Protein AF-A0A9P6QAT6-F1 (afdb_monomer)

Nearest PDB structures (foldseek):
  2dsb-assembly2_C  TM=9.023E-01  e=2.093E-17  Homo sapiens
  5qkb-assembly2_D  TM=9.265E-01  e=9.162E-17  Homo sapiens
  5qj4-assembly1_B  TM=8.911E-01  e=4.906E-17  Homo sapiens
  8riy-assembly1_BBB  TM=8.832E-01  e=2.781E-17  Homo sapiens
  8rdz-assembly1_C  TM=8.961E-01  e=1.150E-16  Homo sapiens

Foldseek 3Di:
DDPPPPPPPPDDDDDKDWPDWAFPDDDPFKTKIKIWIADPVRDIDIAIA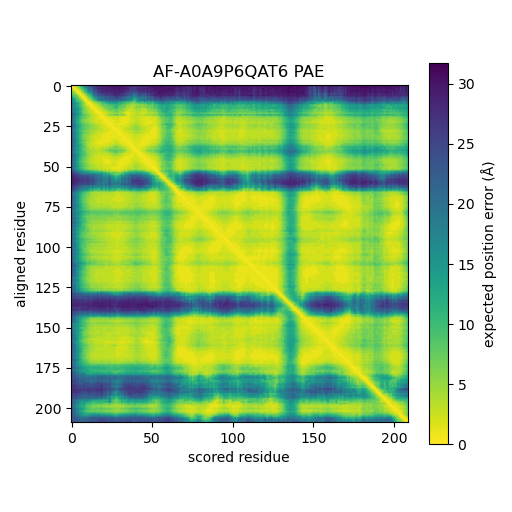METDDDPDDPDDDQDDLAFKEFEFEFEAEPVRDTWKTKWKWAQDPVVRGIDIGGQMDTADGPHDNVRRRQVSCCQQWVQHQFDPPPPDPDPTHRFKDFDDKDRWDDPCVRHYSHTYIYIYIYGHDDPCCCPNPNHRPTPPAHDPVGRGMDMDMGTPPDDD

Sequence (209 aa):
MAQDSKRTVLQPLHDVKIHQDKELGRGRWLSLHEIAFTSPNGQEQRWECCRRIPQGQPSNGSGRHDFDAVDIIPVIKNAAGQATHIVLVVQYRPPVGCFAIEFPSGLVDPGESAEQAALRELLEETGFSSKISSSSVSGPTKERLKVVQKSAPVAYEPGLTGSCTCVVVVEIEMEEHELFGPNALDRPNQPDEDEWSLQVLTVDFTPGP

Mean predicted aligned error: 9.07 Å

Structure (mmCIF, N/CA/C/O backbone):
data_AF-A0A9P6QAT6-F1
#
_entry.id   AF-A0A9P6QAT6-F1
#
loop_
_atom_site.group_PDB
_atom_site.id
_atom_site.type_symbol
_atom_site.label_atom_id
_atom_site.label_alt_id
_atom_site.label_comp_id
_atom_site.label_asym_id
_atom_site.label_entity_id
_atom_site.label_seq_id
_atom_site.pdbx_PDB_ins_code
_atom_site.Cartn_x
_atom_site.Cartn_y
_atom_site.Cartn_z
_atom_site.occupancy
_atom_site.B_iso_or_equiv
_atom_site.auth_seq_id
_atom_site.auth_comp_id
_atom_site.auth_asym_id
_atom_site.auth_atom_id
_atom_site.pdbx_PDB_model_num
ATOM 1 N N . MET A 1 1 ? 18.390 -15.213 29.387 1.00 37.78 1 MET A N 1
ATOM 2 C CA . MET A 1 1 ? 19.100 -14.803 28.158 1.00 37.78 1 MET A CA 1
ATOM 3 C C . MET A 1 1 ? 18.455 -15.532 26.991 1.00 37.78 1 MET A C 1
ATOM 5 O O . MET A 1 1 ? 18.795 -16.680 26.749 1.00 37.78 1 MET A O 1
ATOM 9 N N . ALA A 1 2 ? 17.447 -14.930 26.359 1.00 40.41 2 ALA A N 1
ATOM 10 C CA . ALA A 1 2 ? 16.830 -15.502 25.166 1.00 40.41 2 ALA A CA 1
ATOM 11 C C . ALA A 1 2 ? 17.702 -15.123 23.964 1.00 40.41 2 ALA A C 1
ATOM 13 O O . ALA A 1 2 ? 17.967 -13.943 23.744 1.00 40.41 2 ALA A O 1
ATOM 14 N N . GLN A 1 3 ? 18.222 -16.130 23.264 1.00 41.72 3 GLN A N 1
ATOM 15 C CA . GLN A 1 3 ? 18.974 -15.941 22.033 1.00 41.72 3 GLN A CA 1
ATOM 16 C C . GLN A 1 3 ? 18.019 -15.430 20.960 1.00 41.72 3 GLN A C 1
ATOM 18 O O . GLN A 1 3 ? 17.135 -16.144 20.494 1.00 41.72 3 GLN A O 1
ATOM 23 N N . ASP A 1 4 ? 18.221 -14.171 20.606 1.00 45.41 4 ASP A N 1
ATOM 24 C CA . ASP A 1 4 ? 17.646 -13.511 19.450 1.00 45.41 4 ASP A CA 1
ATOM 25 C C . ASP A 1 4 ? 18.180 -14.236 18.202 1.00 45.41 4 ASP A C 1
ATOM 27 O O . ASP A 1 4 ? 19.312 -14.012 17.764 1.00 45.41 4 ASP A O 1
ATOM 31 N N . SER A 1 5 ? 17.422 -15.216 17.700 1.00 49.03 5 SER A N 1
ATOM 32 C CA . SER A 1 5 ? 17.781 -15.998 16.514 1.00 49.03 5 SER A CA 1
ATOM 33 C C . SER A 1 5 ? 17.550 -15.132 15.276 1.00 49.03 5 SER A C 1
ATOM 35 O O . SER A 1 5 ? 16.581 -15.281 14.533 1.00 49.03 5 SER A O 1
ATOM 37 N N . LYS A 1 6 ? 18.433 -14.147 15.090 1.00 56.88 6 LYS A N 1
ATOM 38 C CA . LYS A 1 6 ? 18.488 -13.339 13.878 1.00 56.88 6 LYS A CA 1
ATOM 39 C C . LYS A 1 6 ? 18.802 -14.281 12.723 1.00 56.88 6 LYS A C 1
ATOM 41 O O . LYS A 1 6 ? 19.864 -14.897 12.689 1.00 56.88 6 LYS A O 1
ATOM 46 N N . ARG A 1 7 ? 17.847 -14.412 11.800 1.00 57.81 7 ARG A N 1
ATOM 47 C CA . ARG A 1 7 ? 18.006 -15.096 10.513 1.00 57.81 7 ARG A CA 1
ATOM 48 C C . ARG A 1 7 ? 19.282 -14.588 9.838 1.00 57.81 7 ARG A C 1
ATOM 50 O O . ARG A 1 7 ? 19.314 -13.476 9.319 1.00 57.81 7 ARG A O 1
ATOM 57 N N . THR A 1 8 ? 20.328 -15.402 9.849 1.00 58.84 8 THR A N 1
ATOM 58 C CA . THR A 1 8 ? 21.540 -15.140 9.080 1.00 58.84 8 THR A CA 1
ATOM 59 C C . THR A 1 8 ? 21.235 -15.464 7.626 1.00 58.84 8 THR A C 1
ATOM 61 O O . THR A 1 8 ? 20.956 -16.617 7.296 1.00 58.84 8 THR A O 1
ATOM 64 N N . VAL A 1 9 ? 21.272 -14.463 6.748 1.00 57.25 9 VAL A N 1
ATOM 65 C CA . VAL A 1 9 ? 21.354 -14.716 5.306 1.00 57.25 9 VAL A CA 1
ATOM 66 C C . VAL A 1 9 ? 22.676 -15.453 5.081 1.00 57.25 9 VAL A C 1
ATOM 68 O O . VAL A 1 9 ? 23.747 -14.886 5.272 1.00 57.25 9 VAL A O 1
ATOM 71 N N . LEU A 1 10 ? 22.603 -16.753 4.787 1.00 67.19 10 LEU A N 1
ATOM 72 C CA . LEU A 1 10 ? 23.781 -17.632 4.743 1.00 67.19 10 LEU A CA 1
ATOM 73 C C . LEU A 1 10 ? 24.665 -17.395 3.510 1.00 67.19 10 LEU A C 1
ATOM 75 O O . LEU A 1 10 ? 25.810 -17.839 3.488 1.00 67.19 10 LEU A O 1
ATOM 79 N N . GLN A 1 11 ? 24.145 -16.708 2.492 1.00 76.00 11 GLN A N 1
ATOM 80 C CA . GLN A 1 11 ? 24.883 -16.346 1.286 1.00 76.00 11 GLN A CA 1
ATOM 81 C C . GLN A 1 11 ? 25.105 -14.831 1.238 1.00 76.00 11 GLN A C 1
ATOM 83 O O . GLN A 1 11 ? 24.179 -14.077 1.543 1.00 76.00 11 GLN A O 1
ATOM 88 N N . PRO A 1 12 ? 26.305 -14.363 0.857 1.00 79.75 12 PRO A N 1
ATOM 89 C CA . PRO A 1 12 ? 26.548 -12.939 0.704 1.00 79.75 12 PRO A CA 1
ATOM 90 C C . PRO A 1 12 ? 25.649 -12.370 -0.395 1.00 79.75 12 PRO A C 1
ATOM 92 O O . PRO A 1 12 ? 25.483 -12.962 -1.465 1.00 79.75 12 PRO A O 1
ATOM 95 N N . LEU A 1 13 ? 25.079 -11.201 -0.122 1.00 83.31 13 LEU A N 1
ATOM 96 C CA . LEU A 1 13 ? 24.440 -10.396 -1.151 1.00 83.31 13 LEU A CA 1
ATOM 97 C C . LEU A 1 13 ? 25.532 -9.879 -2.093 1.00 83.31 13 LEU A C 1
ATOM 99 O O . LEU A 1 13 ? 26.607 -9.484 -1.644 1.00 83.31 13 LEU A O 1
ATOM 103 N N . HIS A 1 14 ? 25.262 -9.926 -3.393 1.00 83.38 14 HIS A N 1
ATOM 104 C CA . HIS A 1 14 ? 26.183 -9.439 -4.413 1.00 83.38 14 HIS A CA 1
ATOM 105 C C . HIS A 1 14 ? 25.644 -8.133 -4.979 1.00 83.38 14 HIS A C 1
ATOM 107 O O . HIS A 1 14 ? 24.452 -8.037 -5.274 1.00 83.38 14 HIS A O 1
ATOM 113 N N . ASP A 1 15 ? 26.527 -7.161 -5.178 1.00 82.88 15 ASP A N 1
ATOM 114 C CA . ASP A 1 15 ? 26.161 -5.916 -5.840 1.00 82.88 15 ASP A CA 1
ATOM 115 C C . ASP A 1 15 ? 25.845 -6.193 -7.312 1.00 82.88 15 ASP A C 1
ATOM 117 O O . ASP A 1 15 ? 26.724 -6.531 -8.110 1.00 82.88 15 ASP A O 1
ATOM 121 N N . VAL A 1 16 ? 24.575 -6.037 -7.678 1.00 85.94 16 VAL A N 1
ATOM 122 C CA . VAL A 1 16 ? 24.121 -6.117 -9.066 1.00 85.94 16 VAL A CA 1
ATOM 123 C C . VAL A 1 16 ? 24.081 -4.708 -9.640 1.00 85.94 16 VAL A C 1
ATOM 125 O O . VAL A 1 16 ? 23.435 -3.817 -9.093 1.00 85.94 16 VAL A O 1
ATOM 128 N N . LYS A 1 17 ? 24.770 -4.502 -10.765 1.00 84.44 17 LYS A N 1
ATOM 129 C CA . LYS A 1 17 ? 24.729 -3.238 -11.505 1.00 84.44 17 LYS A CA 1
ATOM 130 C C . LYS A 1 17 ? 23.768 -3.364 -12.676 1.00 84.44 17 LYS A C 1
ATOM 132 O O . LYS A 1 17 ? 23.972 -4.199 -13.558 1.00 84.44 17 LYS A O 1
ATOM 137 N N . ILE A 1 18 ? 22.741 -2.522 -12.663 1.00 89.56 18 ILE A N 1
ATOM 138 C CA . ILE A 1 18 ? 21.882 -2.283 -13.819 1.00 89.56 18 ILE A CA 1
ATOM 139 C C . ILE A 1 18 ? 22.646 -1.361 -14.767 1.00 89.56 18 ILE A C 1
ATOM 141 O O . ILE A 1 18 ? 23.081 -0.281 -14.366 1.00 89.56 18 ILE A O 1
ATOM 145 N N . HIS A 1 19 ? 22.813 -1.791 -16.014 1.00 91.31 19 HIS A N 1
ATOM 146 C CA . HIS A 1 19 ? 23.521 -1.017 -17.041 1.00 91.31 19 HIS A CA 1
ATOM 147 C C . HIS A 1 19 ? 22.562 -0.346 -18.016 1.00 91.31 19 HIS A C 1
ATOM 149 O O . HIS A 1 19 ? 22.913 0.658 -18.632 1.00 91.31 19 HIS A O 1
ATOM 155 N N . GLN A 1 20 ? 21.354 -0.892 -18.157 1.00 94.00 20 GLN A N 1
ATOM 156 C CA . GLN A 1 20 ? 20.325 -0.347 -19.027 1.00 94.00 20 GLN A CA 1
ATOM 157 C C . GLN A 1 20 ? 18.940 -0.525 -18.420 1.00 94.00 20 GLN A C 1
ATOM 159 O O . GLN A 1 20 ? 18.627 -1.555 -17.828 1.00 94.00 20 GLN A O 1
ATOM 164 N N . ASP A 1 21 ? 18.110 0.482 -18.652 1.00 93.50 21 ASP A N 1
ATOM 165 C CA . ASP A 1 21 ? 16.690 0.495 -18.356 1.00 93.50 21 ASP A CA 1
ATOM 166 C C . ASP A 1 21 ? 15.968 1.105 -19.558 1.00 93.50 21 ASP A C 1
ATOM 168 O O . ASP A 1 21 ? 16.068 2.307 -19.821 1.00 93.50 21 ASP A O 1
ATOM 172 N N . LYS A 1 22 ? 15.333 0.253 -20.358 1.00 95.56 22 LYS A N 1
ATOM 173 C CA . LYS A 1 22 ? 14.731 0.632 -21.633 1.00 95.56 22 LYS A CA 1
ATOM 174 C C . LYS A 1 22 ? 13.217 0.527 -21.539 1.00 95.56 22 LYS A C 1
ATOM 176 O O . LYS A 1 22 ? 12.685 -0.563 -21.376 1.00 95.56 22 LYS A O 1
ATOM 181 N N . GLU A 1 23 ? 12.515 1.639 -21.729 1.00 96.38 23 GLU A N 1
ATOM 182 C CA . GLU A 1 23 ? 11.057 1.623 -21.879 1.00 96.38 23 GLU A CA 1
ATOM 183 C C . GLU A 1 23 ? 10.667 0.927 -23.195 1.00 96.38 23 GLU A C 1
ATOM 185 O O . GLU A 1 23 ? 11.124 1.305 -24.277 1.00 96.38 23 GLU A O 1
ATOM 190 N N . LEU A 1 24 ? 9.834 -0.108 -23.093 1.00 97.50 24 LEU A N 1
ATOM 191 C CA . LEU A 1 24 ? 9.276 -0.855 -24.221 1.00 97.50 24 LEU A CA 1
ATOM 192 C C . LEU A 1 24 ? 7.894 -0.333 -24.627 1.00 97.50 24 LEU A C 1
ATOM 194 O O . LEU A 1 24 ? 7.513 -0.423 -25.793 1.00 97.50 24 LEU A O 1
ATOM 198 N N . GLY A 1 25 ? 7.139 0.210 -23.670 1.00 96.56 25 GLY A N 1
ATOM 199 C CA . GLY A 1 25 ? 5.800 0.735 -23.903 1.00 96.56 25 GLY A CA 1
ATOM 200 C C . GLY A 1 25 ? 5.269 1.527 -22.715 1.00 96.56 25 GLY A C 1
ATOM 201 O O . GLY A 1 25 ? 5.700 1.341 -21.578 1.00 96.56 25 GLY A O 1
ATOM 202 N N . ARG A 1 26 ? 4.311 2.414 -22.981 1.00 95.56 26 ARG A N 1
ATOM 203 C CA . ARG A 1 26 ? 3.764 3.353 -22.000 1.00 95.56 26 ARG A CA 1
ATOM 204 C C . ARG A 1 26 ? 2.264 3.512 -22.176 1.00 95.56 26 ARG A C 1
ATOM 206 O O . ARG A 1 26 ? 1.790 3.823 -23.266 1.00 95.56 26 ARG A O 1
ATOM 213 N N . GLY A 1 27 ? 1.533 3.328 -21.084 1.00 94.31 27 GLY A N 1
ATOM 214 C CA . GLY A 1 27 ? 0.129 3.696 -20.960 1.00 94.31 27 GLY A CA 1
ATOM 215 C C . GLY A 1 27 ? -0.047 5.021 -20.219 1.00 94.31 27 GLY A C 1
ATOM 216 O O . GLY A 1 27 ? 0.880 5.818 -20.088 1.00 94.31 27 GLY A O 1
ATOM 217 N N . ARG A 1 28 ? -1.258 5.246 -19.698 1.00 90.88 28 ARG A N 1
ATOM 218 C CA . ARG A 1 28 ? -1.541 6.394 -18.823 1.00 90.88 28 ARG A CA 1
ATOM 219 C C . ARG A 1 28 ? -0.975 6.189 -17.417 1.00 90.88 28 ARG A C 1
ATOM 221 O O . ARG A 1 28 ? -0.402 7.117 -16.868 1.00 90.88 28 ARG A O 1
ATOM 228 N N . TRP A 1 29 ? -1.134 4.984 -16.867 1.00 90.56 29 TRP A N 1
ATOM 229 C CA . TRP A 1 29 ? -0.854 4.666 -15.459 1.00 90.56 29 TRP A CA 1
ATOM 230 C C . TRP A 1 29 ? 0.398 3.809 -15.250 1.00 90.56 29 TRP A C 1
ATOM 232 O O . TRP A 1 29 ? 0.992 3.846 -14.177 1.00 90.56 29 TRP A O 1
ATOM 242 N N . LEU A 1 30 ? 0.793 3.033 -16.264 1.00 93.69 30 LEU A N 1
ATOM 243 C CA . LEU A 1 30 ? 1.887 2.065 -16.191 1.00 93.69 30 LEU A CA 1
ATOM 244 C C . LEU A 1 30 ? 2.805 2.172 -17.412 1.00 93.69 30 LEU A C 1
ATOM 246 O O . LEU A 1 30 ? 2.331 2.431 -18.522 1.00 93.69 30 LEU A O 1
ATOM 250 N N . SER A 1 31 ? 4.094 1.915 -17.216 1.00 94.62 31 SER A N 1
ATOM 251 C CA . SER A 1 31 ? 5.086 1.709 -18.277 1.00 94.62 31 SER A CA 1
ATOM 252 C C . SER A 1 31 ? 5.735 0.328 -18.156 1.00 94.62 31 SER A C 1
ATOM 254 O O . SER A 1 31 ? 5.946 -0.173 -17.052 1.00 94.62 31 SER A O 1
ATOM 256 N N . LEU A 1 32 ? 6.041 -0.288 -19.299 1.00 97.44 32 LEU A N 1
ATOM 257 C CA . LEU A 1 32 ? 6.753 -1.561 -19.426 1.00 97.44 32 LEU A CA 1
ATOM 258 C C . LEU A 1 32 ? 8.218 -1.286 -19.768 1.00 97.44 32 LEU A C 1
ATOM 260 O O . LEU A 1 32 ? 8.501 -0.501 -20.674 1.00 97.44 32 LEU A O 1
ATOM 264 N N . HIS A 1 33 ? 9.135 -1.950 -19.072 1.00 96.62 33 HIS A N 1
ATOM 265 C CA . HIS A 1 33 ? 10.576 -1.764 -19.203 1.00 96.62 33 HIS A CA 1
ATOM 266 C C . HIS A 1 33 ? 11.309 -3.095 -19.379 1.00 96.62 33 HIS A C 1
ATOM 268 O O . HIS A 1 33 ? 10.904 -4.099 -18.806 1.00 96.62 33 HIS A O 1
ATOM 274 N N . GLU A 1 34 ? 12.416 -3.072 -20.120 1.00 97.38 34 GLU A N 1
ATOM 275 C CA . GLU A 1 34 ? 13.448 -4.112 -20.157 1.00 97.38 34 GLU A CA 1
ATOM 276 C C . GLU A 1 34 ? 14.683 -3.589 -19.409 1.00 97.38 34 GLU A C 1
ATOM 278 O O . GLU A 1 34 ? 15.269 -2.567 -19.781 1.00 97.38 34 GLU A O 1
ATOM 283 N N . ILE A 1 35 ? 15.077 -4.284 -18.346 1.00 95.81 35 ILE A N 1
ATOM 284 C CA . ILE A 1 35 ? 16.267 -3.998 -17.545 1.00 95.81 35 ILE A CA 1
ATOM 285 C C . ILE A 1 35 ? 17.373 -4.962 -17.968 1.00 95.81 35 ILE A C 1
ATOM 287 O O . ILE A 1 35 ? 17.147 -6.171 -17.998 1.00 95.81 35 ILE A O 1
ATOM 291 N N . ALA A 1 36 ? 18.576 -4.448 -18.231 1.00 96.25 36 ALA A N 1
ATOM 292 C CA . ALA A 1 36 ? 19.769 -5.265 -18.444 1.00 96.25 36 ALA A CA 1
ATOM 293 C C . ALA A 1 36 ? 20.762 -5.097 -17.286 1.00 96.25 36 ALA A C 1
ATOM 295 O O . ALA A 1 36 ? 21.118 -3.975 -16.906 1.00 96.25 36 ALA A O 1
ATOM 296 N N . PHE A 1 37 ? 21.234 -6.216 -16.739 1.00 94.38 37 PHE A N 1
ATOM 297 C CA . PHE A 1 37 ? 22.181 -6.251 -15.624 1.00 94.38 37 PHE A CA 1
ATOM 298 C C . PHE A 1 37 ? 23.175 -7.405 -15.766 1.00 94.38 37 PHE A C 1
ATOM 300 O O . PHE A 1 37 ? 22.959 -8.351 -16.521 1.00 94.38 37 PHE A O 1
ATOM 307 N N . THR A 1 38 ? 24.286 -7.333 -15.034 1.00 93.50 38 THR A N 1
ATOM 308 C CA . THR A 1 38 ? 25.274 -8.422 -14.987 1.00 93.50 38 THR A CA 1
ATOM 309 C C . THR A 1 38 ? 25.078 -9.249 -13.724 1.00 93.50 38 THR A C 1
ATOM 311 O O . THR A 1 38 ? 25.115 -8.706 -12.619 1.00 93.50 38 THR A O 1
ATOM 314 N N . SER A 1 39 ? 24.883 -10.559 -13.871 1.00 88.31 39 SER A N 1
ATOM 315 C CA . SER A 1 39 ? 24.816 -11.487 -12.740 1.00 88.31 39 SER A CA 1
ATOM 316 C C . SER A 1 39 ? 26.200 -11.716 -12.110 1.00 88.31 39 SER A C 1
ATOM 318 O O . SER A 1 39 ? 27.222 -11.466 -12.753 1.00 88.31 39 SER A O 1
ATOM 320 N N . PRO A 1 40 ? 26.285 -12.248 -10.874 1.00 86.12 40 PRO A N 1
ATOM 321 C CA . PRO A 1 40 ? 27.566 -12.441 -10.179 1.00 86.12 40 PRO A CA 1
ATOM 322 C C . PRO A 1 40 ? 28.593 -13.319 -10.914 1.00 86.12 40 PRO A C 1
ATOM 324 O O . PRO A 1 40 ? 29.789 -13.218 -10.665 1.00 86.12 40 PRO A O 1
ATOM 327 N N . ASN A 1 41 ? 28.146 -14.172 -11.838 1.00 86.38 41 ASN A N 1
ATOM 328 C CA . ASN A 1 41 ? 29.000 -15.006 -12.689 1.00 86.38 41 ASN A CA 1
ATOM 329 C C . ASN A 1 41 ? 29.485 -14.296 -13.975 1.00 86.38 41 ASN A C 1
ATOM 331 O O . ASN A 1 41 ? 30.082 -14.942 -14.834 1.00 86.38 41 ASN A O 1
ATOM 335 N N . GLY A 1 42 ? 29.209 -12.997 -14.134 1.00 87.81 42 GLY A N 1
ATOM 336 C CA . GLY A 1 42 ? 29.612 -12.198 -15.292 1.00 87.81 42 GLY A CA 1
ATOM 337 C C . GLY A 1 42 ? 28.709 -12.333 -16.521 1.00 87.81 42 GLY A C 1
ATOM 338 O O . GLY A 1 42 ? 29.039 -11.779 -17.566 1.00 87.81 42 GLY A O 1
ATOM 339 N N . GLN A 1 43 ? 27.586 -13.051 -16.428 1.00 90.12 43 GLN A N 1
ATOM 340 C CA . GLN A 1 43 ? 26.641 -13.178 -17.540 1.00 90.12 43 GLN A CA 1
ATOM 341 C C . GLN A 1 43 ? 25.711 -11.962 -17.625 1.00 90.12 43 GLN A C 1
ATOM 343 O O . GLN A 1 43 ? 25.274 -11.420 -16.610 1.00 90.12 43 GLN A O 1
ATOM 348 N N . GLU A 1 44 ? 25.395 -11.538 -18.847 1.00 93.75 44 GLU A N 1
ATOM 349 C CA . GLU A 1 44 ? 24.355 -10.538 -19.090 1.00 93.75 44 GLU A CA 1
ATOM 350 C C . GLU A 1 44 ? 22.976 -11.182 -18.907 1.00 93.75 44 GLU A C 1
ATOM 352 O O . GLU A 1 44 ? 22.708 -12.263 -19.434 1.00 93.75 44 GLU A O 1
ATOM 357 N N . GLN A 1 45 ? 22.116 -10.521 -18.141 1.00 95.88 45 GLN A N 1
ATOM 358 C CA . GLN A 1 45 ? 20.736 -10.913 -17.894 1.00 95.88 45 GLN A CA 1
ATOM 359 C C . GLN A 1 45 ? 19.807 -9.785 -18.316 1.00 95.88 45 GLN A C 1
ATOM 361 O O . GLN A 1 45 ? 20.165 -8.605 -18.242 1.00 95.88 45 GLN A O 1
ATOM 366 N N . ARG A 1 46 ? 18.600 -10.164 -18.733 1.00 96.44 46 ARG A N 1
ATOM 367 C CA . ARG A 1 46 ? 17.524 -9.237 -19.071 1.00 96.44 46 ARG A CA 1
ATOM 368 C C . ARG A 1 46 ? 16.269 -9.586 -18.300 1.00 96.44 46 ARG A C 1
ATOM 370 O O . ARG A 1 46 ? 16.006 -10.763 -18.060 1.00 96.44 46 ARG A O 1
ATOM 377 N N . TRP A 1 47 ? 15.515 -8.566 -17.918 1.00 97.12 47 TRP A N 1
ATOM 378 C CA . TRP A 1 47 ? 14.291 -8.727 -17.147 1.00 97.12 47 TRP A CA 1
ATOM 379 C C . TRP A 1 47 ? 13.249 -7.705 -17.568 1.00 97.12 47 TRP A C 1
ATOM 381 O O . TRP A 1 47 ? 13.563 -6.523 -17.690 1.00 97.12 47 TRP A O 1
ATOM 391 N N . GLU A 1 48 ? 12.015 -8.149 -17.771 1.00 97.31 48 GLU A N 1
ATOM 392 C CA . GLU A 1 48 ? 10.899 -7.253 -18.053 1.00 97.31 48 GLU A CA 1
ATOM 393 C C . GLU A 1 48 ? 10.177 -6.892 -16.757 1.00 97.31 48 GLU A C 1
ATOM 395 O O . GLU A 1 48 ? 9.914 -7.757 -15.922 1.00 97.31 48 GLU A O 1
ATOM 400 N N . CYS A 1 49 ? 9.854 -5.614 -16.573 1.00 96.12 49 CYS A N 1
ATOM 401 C CA . CYS A 1 49 ? 9.091 -5.164 -15.417 1.00 96.12 49 CYS A CA 1
ATOM 402 C C . CYS A 1 49 ? 8.130 -4.021 -15.754 1.00 96.12 49 CYS A C 1
ATOM 404 O O . CYS A 1 49 ? 8.343 -3.237 -16.682 1.00 96.12 49 CYS A O 1
ATOM 406 N N . CYS A 1 50 ? 7.077 -3.901 -14.952 1.00 95.06 50 CYS A N 1
ATOM 407 C CA . CYS A 1 50 ? 6.130 -2.796 -15.002 1.00 95.06 50 CYS A CA 1
ATOM 408 C C . CYS A 1 50 ? 6.451 -1.754 -13.923 1.00 95.06 50 CYS A C 1
ATOM 410 O O . CYS A 1 50 ? 6.883 -2.080 -12.813 1.00 95.06 50 CYS A O 1
ATOM 412 N N . ARG A 1 51 ? 6.198 -0.481 -14.226 1.00 91.38 51 ARG A N 1
ATOM 413 C CA . ARG A 1 51 ? 6.329 0.629 -13.274 1.00 91.38 51 ARG A CA 1
ATOM 414 C C . ARG A 1 51 ? 5.111 1.527 -13.301 1.00 91.38 51 ARG A C 1
ATOM 416 O O . ARG A 1 51 ? 4.507 1.721 -14.353 1.00 91.38 51 ARG A O 1
ATOM 423 N N . ARG A 1 52 ? 4.786 2.112 -12.148 1.00 91.19 52 ARG A N 1
ATOM 424 C CA . ARG A 1 52 ? 3.785 3.176 -12.049 1.00 91.19 52 ARG A CA 1
ATOM 425 C C . ARG A 1 52 ? 4.315 4.461 -12.670 1.00 91.19 52 ARG A C 1
ATOM 427 O O . ARG A 1 52 ? 5.456 4.857 -12.428 1.00 91.19 52 ARG A O 1
ATOM 434 N N . ILE A 1 53 ? 3.461 5.114 -13.449 1.00 88.38 53 ILE A N 1
ATOM 435 C CA . ILE A 1 53 ? 3.688 6.459 -13.969 1.00 88.38 53 ILE A CA 1
ATOM 436 C C . ILE A 1 53 ? 3.093 7.434 -12.953 1.00 88.38 53 ILE A C 1
ATOM 438 O O . ILE A 1 53 ? 1.875 7.424 -12.762 1.00 88.38 53 ILE A O 1
ATOM 442 N N . PRO A 1 54 ? 3.910 8.277 -12.305 1.00 74.69 54 PRO A N 1
ATOM 443 C CA . PRO A 1 54 ? 3.395 9.293 -11.401 1.00 74.69 54 PRO A CA 1
ATOM 444 C C . PRO A 1 54 ? 2.509 10.285 -12.164 1.00 74.69 54 PRO A C 1
ATOM 446 O O . PRO A 1 54 ? 2.973 10.928 -13.109 1.00 74.69 54 PRO A O 1
ATOM 449 N N . GLN A 1 55 ? 1.245 10.435 -11.770 1.00 69.69 55 GLN A N 1
ATOM 450 C CA . GLN A 1 55 ? 0.397 11.488 -12.328 1.00 69.69 55 GLN A CA 1
ATOM 451 C C . GLN A 1 55 ? 0.804 12.825 -11.698 1.00 69.69 55 GLN A C 1
ATOM 453 O O . GLN A 1 55 ? 0.635 13.031 -10.503 1.00 69.69 55 GLN A O 1
ATOM 458 N N . GLY A 1 56 ? 1.394 13.729 -12.484 1.00 59.66 56 GLY A N 1
ATOM 459 C CA . GLY A 1 56 ? 1.708 15.095 -12.037 1.00 59.66 56 GLY A CA 1
ATOM 460 C C . GLY A 1 56 ? 3.031 15.298 -11.280 1.00 59.66 56 GLY A C 1
ATOM 461 O O . GLY A 1 56 ? 3.334 16.431 -10.915 1.00 59.66 56 GLY A O 1
ATOM 462 N N . GLN A 1 57 ? 3.858 14.264 -11.085 1.00 53.88 57 GLN A N 1
ATOM 463 C CA . GLN A 1 57 ? 5.205 14.413 -10.505 1.00 53.88 57 GLN A CA 1
ATOM 464 C C . GLN A 1 57 ? 6.283 14.491 -11.604 1.00 53.88 57 GLN A C 1
ATOM 466 O O . GLN A 1 57 ? 6.285 13.660 -12.517 1.00 53.88 57 GLN A O 1
ATOM 471 N N . PRO A 1 58 ? 7.249 15.426 -11.528 1.00 47.69 58 PRO A N 1
ATOM 472 C CA . PRO A 1 58 ? 8.425 15.384 -12.387 1.00 47.69 58 PRO A CA 1
ATOM 473 C C . PRO A 1 58 ? 9.259 14.137 -12.066 1.00 47.69 58 PRO A C 1
ATOM 475 O O . PRO A 1 58 ? 9.513 13.822 -10.906 1.00 47.69 58 PRO A O 1
ATOM 478 N N . SER A 1 59 ? 9.731 13.446 -13.104 1.00 49.12 59 SER A N 1
ATOM 479 C CA . SER A 1 59 ? 10.437 12.160 -13.001 1.00 49.12 59 SER A CA 1
ATOM 480 C C . SER A 1 59 ? 11.718 12.187 -12.152 1.00 49.12 59 SER A C 1
ATOM 482 O O . SER A 1 59 ? 12.180 11.126 -11.746 1.00 49.12 59 SER A O 1
ATOM 484 N N . ASN A 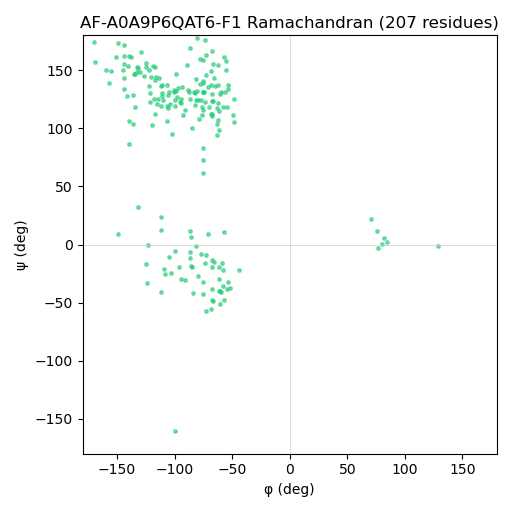1 60 ? 12.271 13.373 -11.860 1.00 42.75 60 ASN A N 1
ATOM 485 C CA . ASN A 1 60 ? 13.591 13.561 -11.246 1.00 42.75 60 ASN A CA 1
ATOM 486 C C . ASN A 1 60 ? 13.588 14.556 -10.056 1.00 42.75 60 ASN A C 1
ATOM 488 O O . ASN A 1 60 ? 14.557 15.293 -9.869 1.00 42.75 60 ASN A O 1
ATOM 492 N N . GLY A 1 61 ? 12.502 14.648 -9.281 1.00 41.69 61 GLY A N 1
ATOM 493 C CA . GLY A 1 61 ? 12.413 15.565 -8.135 1.00 41.69 61 GLY A CA 1
ATOM 494 C C . GLY A 1 61 ? 12.950 14.976 -6.824 1.00 41.69 61 GLY A C 1
ATOM 495 O O . GLY A 1 61 ? 12.552 13.887 -6.418 1.00 41.69 61 GLY A O 1
ATOM 496 N N . SER A 1 62 ? 13.804 15.721 -6.118 1.00 40.38 62 SER A N 1
ATOM 497 C CA . SER A 1 62 ? 14.073 15.499 -4.691 1.00 40.38 62 SER A CA 1
ATOM 498 C C . SER A 1 62 ? 12.759 15.615 -3.906 1.00 40.38 62 SER A C 1
ATOM 500 O O . SER A 1 62 ? 12.144 16.681 -3.935 1.00 40.38 62 SER A O 1
ATOM 502 N N . GLY A 1 63 ? 12.329 14.548 -3.228 1.00 46.12 63 GLY A N 1
ATOM 503 C CA . GLY A 1 63 ? 11.075 14.527 -2.457 1.00 46.12 63 GLY A CA 1
ATOM 504 C C . GLY A 1 63 ? 10.135 13.358 -2.763 1.00 46.12 63 GLY A C 1
ATOM 505 O O . GLY A 1 63 ? 9.091 13.257 -2.129 1.00 46.12 63 GLY A O 1
ATOM 506 N N . ARG A 1 64 ? 10.491 12.471 -3.701 1.00 55.72 64 ARG A N 1
ATOM 507 C CA . ARG A 1 64 ? 9.774 11.207 -3.904 1.00 55.72 64 ARG A CA 1
ATOM 508 C C . ARG A 1 64 ? 10.140 10.226 -2.787 1.00 55.72 64 ARG A C 1
ATOM 510 O O . ARG A 1 64 ? 11.322 10.059 -2.492 1.00 55.72 64 ARG A O 1
ATOM 517 N N . HIS A 1 65 ? 9.136 9.604 -2.174 1.00 62.34 65 HIS A N 1
ATOM 518 C CA . HIS A 1 65 ? 9.353 8.507 -1.233 1.00 62.34 65 HIS A CA 1
ATOM 519 C C . HIS A 1 65 ? 9.930 7.286 -1.947 1.00 62.34 65 HIS A C 1
ATOM 521 O O . HIS A 1 65 ? 9.686 7.074 -3.134 1.00 62.34 65 HIS A O 1
ATOM 527 N N . ASP A 1 66 ? 10.627 6.437 -1.194 1.00 81.75 66 ASP A N 1
ATOM 528 C CA . ASP A 1 66 ? 11.101 5.125 -1.663 1.00 81.75 66 ASP A CA 1
ATOM 529 C C . ASP A 1 66 ? 9.950 4.101 -1.840 1.00 81.75 66 ASP A C 1
ATOM 531 O O . ASP A 1 66 ? 10.182 2.908 -2.043 1.00 81.75 66 ASP A O 1
ATOM 535 N N . PHE A 1 67 ? 8.699 4.553 -1.731 1.00 89.69 67 PHE A N 1
ATOM 536 C CA . PHE A 1 67 ? 7.467 3.784 -1.868 1.00 89.69 67 PHE A CA 1
ATOM 537 C C . PHE A 1 67 ? 6.406 4.601 -2.618 1.00 89.69 67 PHE A C 1
ATOM 539 O O . PHE A 1 67 ? 6.432 5.830 -2.604 1.00 89.69 67 PHE A O 1
ATOM 546 N N . ASP A 1 68 ? 5.486 3.905 -3.285 1.00 91.69 68 ASP A N 1
ATOM 547 C CA . ASP A 1 68 ? 4.400 4.507 -4.065 1.00 91.69 68 ASP A CA 1
ATOM 548 C C . ASP A 1 68 ? 3.125 4.716 -3.227 1.00 91.69 68 ASP A C 1
ATOM 550 O O . ASP A 1 68 ? 2.341 5.619 -3.516 1.00 91.69 68 ASP A O 1
ATOM 554 N N . ALA A 1 69 ? 2.896 3.856 -2.230 1.00 94.56 69 ALA A N 1
ATOM 555 C CA . ALA A 1 69 ? 1.621 3.720 -1.526 1.00 94.56 69 ALA A CA 1
ATOM 556 C C . ALA A 1 69 ? 1.796 3.427 -0.028 1.00 94.56 69 ALA A C 1
ATOM 558 O O . ALA A 1 69 ? 2.902 3.139 0.440 1.00 94.56 69 ALA A O 1
ATOM 559 N N . VAL A 1 70 ? 0.691 3.466 0.710 1.00 97.31 70 VAL A N 1
ATOM 560 C CA . VAL A 1 70 ? 0.580 2.910 2.061 1.00 97.31 70 VAL A CA 1
ATOM 561 C C . VAL A 1 70 ? -0.436 1.780 2.094 1.00 97.31 70 VAL A C 1
ATOM 563 O O . VAL A 1 70 ? -1.489 1.886 1.476 1.00 97.31 70 VAL A O 1
ATOM 566 N N . ASP A 1 71 ? -0.127 0.739 2.865 1.00 98.00 71 ASP A N 1
ATOM 567 C CA . ASP A 1 71 ? -1.085 -0.291 3.270 1.00 98.00 71 ASP A CA 1
ATOM 568 C C . ASP A 1 71 ? -1.323 -0.146 4.771 1.00 98.00 71 ASP A C 1
ATOM 570 O O . ASP A 1 71 ? -0.380 -0.110 5.570 1.00 98.00 71 ASP A O 1
ATOM 574 N N . ILE A 1 72 ? -2.582 -0.057 5.174 1.00 98.38 72 ILE A N 1
ATOM 575 C CA . ILE A 1 72 ? -2.947 0.295 6.541 1.00 98.38 72 ILE A CA 1
ATOM 576 C C . ILE A 1 72 ? -3.433 -0.960 7.246 1.00 98.38 72 ILE A C 1
ATOM 578 O O . ILE A 1 72 ? -4.327 -1.637 6.763 1.00 98.38 72 ILE A O 1
ATOM 582 N N . ILE A 1 73 ? -2.882 -1.259 8.420 1.00 98.12 73 ILE A N 1
ATOM 583 C CA . ILE A 1 73 ? -3.379 -2.311 9.311 1.00 98.12 73 ILE A CA 1
ATOM 584 C C . ILE A 1 73 ? -4.160 -1.620 10.435 1.00 98.12 73 ILE A C 1
ATOM 586 O O . ILE A 1 73 ? -3.543 -1.176 11.412 1.00 98.12 73 ILE A O 1
ATOM 590 N N . PRO A 1 74 ? -5.495 -1.489 10.325 1.00 96.38 74 PRO A N 1
ATOM 591 C CA . PRO A 1 74 ? -6.298 -0.760 11.290 1.00 96.38 74 PRO A CA 1
ATOM 592 C C . PRO A 1 74 ? -6.798 -1.750 12.344 1.00 96.38 74 PRO A C 1
ATOM 594 O O . PRO A 1 74 ? -7.608 -2.635 12.062 1.00 96.38 74 PRO A O 1
ATOM 597 N N . VAL A 1 75 ? -6.286 -1.618 13.565 1.00 96.38 75 VAL A N 1
ATOM 598 C CA . VAL A 1 75 ? -6.583 -2.508 14.691 1.00 96.38 75 VAL A CA 1
ATOM 599 C C . VAL A 1 75 ? -7.500 -1.795 15.667 1.00 96.38 75 VAL A C 1
ATOM 601 O O . VAL A 1 75 ? -7.115 -0.801 16.283 1.00 96.38 75 VAL A O 1
ATOM 604 N N . ILE A 1 76 ? -8.698 -2.333 15.861 1.00 93.38 76 ILE A N 1
ATOM 605 C CA . ILE A 1 76 ? -9.639 -1.809 16.843 1.00 93.38 76 ILE A CA 1
ATOM 606 C C . ILE A 1 76 ? -9.288 -2.351 18.220 1.00 93.38 76 ILE A C 1
ATOM 608 O O . ILE A 1 76 ? -9.111 -3.559 18.397 1.00 93.38 76 ILE A O 1
ATOM 612 N N . LYS A 1 77 ? -9.210 -1.447 19.196 1.00 92.94 77 LYS A N 1
ATOM 613 C CA . LYS A 1 77 ? -8.985 -1.758 20.602 1.00 92.94 77 LYS A CA 1
ATOM 614 C C . LYS A 1 77 ? -10.106 -1.219 21.476 1.00 92.94 77 LYS A C 1
ATOM 616 O O . LYS A 1 77 ? -10.502 -0.065 21.337 1.00 92.94 77 LYS A O 1
ATOM 621 N N . AS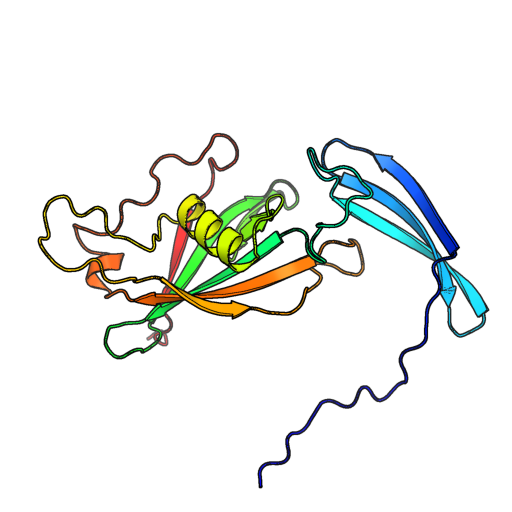N A 1 78 ? -10.551 -2.043 22.420 1.00 90.69 78 ASN A N 1
ATOM 622 C CA . ASN A 1 78 ? -11.476 -1.613 23.469 1.00 90.69 78 ASN A CA 1
ATOM 623 C C . ASN A 1 78 ? -10.766 -0.731 24.520 1.00 90.69 78 ASN A C 1
ATOM 625 O O . ASN A 1 78 ? -9.542 -0.574 24.505 1.00 90.69 78 ASN A O 1
ATOM 629 N N . ALA A 1 79 ? -11.513 -0.201 25.487 1.00 87.62 79 ALA A N 1
ATOM 630 C CA . ALA A 1 79 ? -11.005 0.642 26.570 1.00 87.62 79 ALA A CA 1
ATOM 631 C C . ALA A 1 79 ? -9.984 -0.065 27.483 1.00 87.62 79 ALA A C 1
ATOM 633 O O . ALA A 1 79 ? -9.203 0.597 28.167 1.00 87.62 79 ALA A O 1
ATOM 634 N N . ALA A 1 80 ? -9.955 -1.403 27.487 1.00 90.25 80 ALA A N 1
ATOM 635 C CA . ALA A 1 80 ? -8.928 -2.192 28.168 1.00 90.25 80 ALA A CA 1
ATOM 636 C C . ALA A 1 80 ? -7.627 -2.328 27.345 1.00 90.25 80 ALA A C 1
ATOM 638 O O . ALA A 1 80 ? -6.670 -2.956 27.801 1.00 90.25 80 ALA A O 1
ATOM 639 N N . GLY A 1 81 ? -7.576 -1.753 26.139 1.00 90.00 81 GLY A N 1
ATOM 640 C CA . GLY A 1 81 ? -6.442 -1.820 25.218 1.00 90.00 81 GLY A CA 1
ATOM 641 C C . GLY A 1 81 ? -6.305 -3.162 24.494 1.00 90.00 81 GLY A C 1
ATOM 642 O O . GLY A 1 81 ? -5.264 -3.422 23.886 1.00 90.00 81 GLY A O 1
ATOM 643 N N . GLN A 1 82 ? -7.321 -4.025 24.564 1.00 91.94 82 GLN A N 1
ATOM 644 C CA . GLN A 1 82 ? -7.318 -5.330 23.911 1.00 91.94 82 GLN A CA 1
ATOM 645 C C . GLN A 1 82 ? -7.741 -5.174 22.455 1.00 91.94 82 GLN A C 1
ATOM 647 O O . GLN A 1 82 ? -8.758 -4.542 22.182 1.00 91.94 82 GLN A O 1
ATOM 652 N N . ALA A 1 83 ? -6.976 -5.764 21.536 1.00 93.38 83 ALA A N 1
ATOM 653 C CA . ALA A 1 83 ? -7.357 -5.831 20.131 1.00 93.38 83 ALA A CA 1
ATOM 654 C C . ALA A 1 83 ? -8.589 -6.728 19.978 1.00 93.38 83 ALA A C 1
ATOM 656 O O . ALA A 1 83 ? -8.561 -7.883 20.402 1.00 93.38 83 ALA A O 1
ATOM 657 N N . THR A 1 84 ? -9.651 -6.190 19.387 1.00 93.00 84 THR A N 1
ATOM 658 C CA . THR A 1 84 ? -10.919 -6.900 19.185 1.00 93.00 84 THR A CA 1
ATOM 659 C C . THR A 1 84 ? -11.171 -7.179 17.714 1.00 93.00 84 THR A C 1
ATOM 661 O O . THR A 1 84 ? -11.581 -8.278 17.381 1.00 93.00 84 THR A O 1
ATOM 664 N N . HIS A 1 85 ? -10.868 -6.228 16.828 1.00 93.81 85 HIS A N 1
ATOM 665 C CA . HIS A 1 85 ? -11.143 -6.371 15.401 1.00 93.81 85 HIS A CA 1
ATOM 666 C C . HIS A 1 85 ? -10.017 -5.822 14.532 1.00 93.81 85 HIS A C 1
ATOM 668 O O . HIS A 1 85 ? -9.215 -4.986 14.961 1.00 93.81 85 HIS A O 1
ATOM 674 N N . ILE A 1 86 ? -10.031 -6.240 13.272 1.00 95.19 86 ILE A N 1
ATOM 675 C CA . ILE A 1 86 ? -9.304 -5.603 12.178 1.00 95.19 86 ILE A CA 1
ATOM 676 C C . ILE A 1 86 ? -10.285 -5.048 11.150 1.00 95.19 86 ILE A C 1
ATOM 678 O O . ILE A 1 86 ? -11.336 -5.646 10.899 1.00 95.19 86 ILE A O 1
ATOM 682 N N . VAL A 1 87 ? -9.945 -3.904 10.566 1.00 93.62 87 VAL A N 1
ATOM 683 C CA . VAL A 1 87 ? -10.725 -3.288 9.487 1.00 93.62 87 VAL A CA 1
ATOM 684 C C . VAL A 1 87 ? -10.087 -3.640 8.148 1.00 93.62 87 VAL A C 1
ATOM 686 O O . VAL A 1 87 ? -8.877 -3.518 7.973 1.00 93.62 87 VAL A O 1
ATOM 689 N N . LEU A 1 88 ? -10.918 -4.083 7.215 1.00 95.69 88 LEU A N 1
ATOM 690 C CA . LEU A 1 88 ? -10.579 -4.438 5.845 1.00 95.69 88 LEU A CA 1
ATOM 691 C C . LEU A 1 88 ? -11.539 -3.720 4.896 1.00 95.69 88 LEU A C 1
ATOM 693 O O . LEU A 1 88 ? -12.610 -3.258 5.301 1.00 95.69 88 LEU A O 1
ATOM 697 N N . VAL A 1 89 ? -11.185 -3.692 3.620 1.00 93.69 89 VAL A N 1
ATOM 698 C CA . VAL A 1 89 ? -12.060 -3.239 2.541 1.00 93.69 89 VAL A CA 1
ATOM 699 C C . VAL A 1 89 ? -12.307 -4.362 1.544 1.00 93.69 89 VAL A C 1
ATOM 701 O O . VAL A 1 89 ? -11.506 -5.287 1.401 1.00 93.69 89 VAL A O 1
ATOM 704 N N . VAL A 1 90 ? -13.445 -4.293 0.864 1.00 93.50 90 VAL A N 1
ATOM 705 C CA . VAL A 1 90 ? -13.796 -5.147 -0.265 1.00 93.50 90 VAL A CA 1
ATOM 706 C C . VAL A 1 90 ? -14.057 -4.252 -1.461 1.00 93.50 90 VAL A C 1
ATOM 708 O O . VAL A 1 90 ? -14.923 -3.387 -1.391 1.00 93.50 90 VAL A O 1
ATOM 711 N N . GLN A 1 91 ? -13.333 -4.463 -2.555 1.00 92.19 91 GLN A N 1
ATOM 712 C CA . GLN A 1 91 ? -13.509 -3.687 -3.783 1.00 92.19 91 GLN A CA 1
ATOM 713 C C . GLN A 1 91 ? -13.290 -4.550 -5.025 1.00 92.19 91 GLN A C 1
ATOM 715 O O . GLN A 1 91 ? -12.536 -5.525 -5.007 1.00 92.19 91 GLN A O 1
ATOM 720 N N . TYR A 1 92 ? -13.977 -4.216 -6.116 1.00 93.00 92 TYR A N 1
ATOM 721 C CA . TYR A 1 92 ? -13.763 -4.853 -7.408 1.00 93.00 92 TYR A CA 1
ATOM 722 C C . TYR A 1 92 ? -12.443 -4.366 -8.002 1.00 93.00 92 TYR A C 1
ATOM 724 O O . TYR A 1 92 ? -12.258 -3.176 -8.245 1.00 93.00 92 TY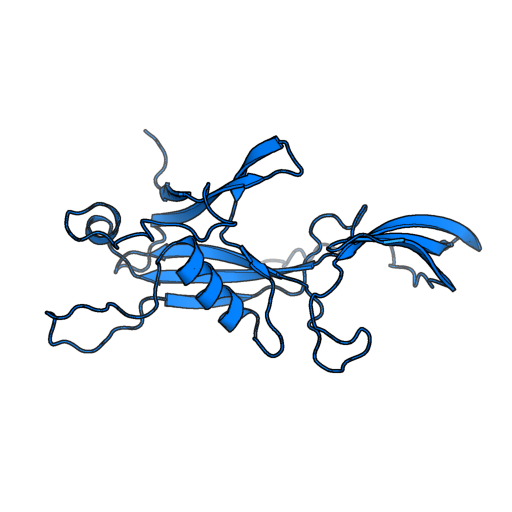R A O 1
ATOM 732 N N . ARG A 1 93 ? -11.534 -5.296 -8.295 1.00 94.38 93 ARG A N 1
ATOM 733 C CA . ARG A 1 93 ? -10.230 -4.997 -8.887 1.00 94.38 93 ARG A CA 1
ATOM 734 C C . ARG A 1 93 ? -10.218 -5.431 -10.356 1.00 94.38 93 ARG A C 1
ATOM 736 O O . ARG A 1 93 ? -10.088 -6.627 -10.637 1.00 94.38 93 ARG A O 1
ATOM 743 N N . PRO A 1 94 ? -10.280 -4.491 -11.324 1.00 94.69 94 PRO A N 1
ATOM 744 C CA . PRO A 1 94 ? -10.237 -4.824 -12.747 1.00 94.69 94 PRO A CA 1
ATOM 745 C C . PRO A 1 94 ? -9.063 -5.725 -13.178 1.00 94.69 94 PRO A C 1
ATOM 747 O O . PRO A 1 94 ? -9.308 -6.604 -14.002 1.00 94.69 94 PRO A O 1
ATOM 750 N N . PRO A 1 95 ? -7.829 -5.592 -12.633 1.00 93.00 95 PRO A N 1
ATOM 751 C CA . PRO A 1 95 ? -6.711 -6.461 -13.014 1.00 93.00 95 PRO A CA 1
ATOM 752 C C . PRO A 1 95 ? -6.919 -7.953 -12.720 1.00 93.00 95 PRO A C 1
ATOM 754 O O . PRO A 1 95 ? -6.372 -8.784 -13.439 1.00 93.00 95 PRO A O 1
ATOM 757 N N . VAL A 1 96 ? -7.694 -8.295 -11.684 1.00 93.75 96 VAL A N 1
ATOM 758 C CA . VAL A 1 96 ? -7.998 -9.692 -11.310 1.00 93.75 96 VAL A CA 1
ATOM 759 C C . VAL A 1 96 ? -9.420 -10.116 -11.688 1.00 93.75 96 VAL A C 1
ATOM 761 O O . VAL A 1 96 ? -9.738 -11.301 -11.648 1.00 93.75 96 VAL A O 1
ATOM 764 N N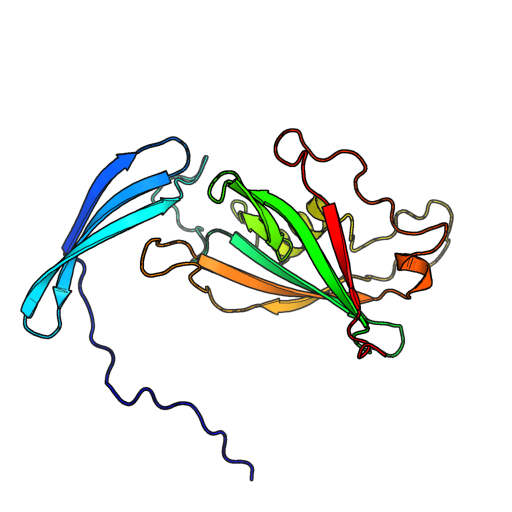 . GLY A 1 97 ? -10.274 -9.170 -12.092 1.00 96.38 97 GLY A N 1
ATOM 765 C CA . GLY A 1 97 ? -11.630 -9.438 -12.574 1.00 96.38 97 GLY A CA 1
ATOM 766 C C . GLY A 1 97 ? -12.609 -9.906 -11.493 1.00 96.38 97 GLY A C 1
ATOM 767 O O . GLY A 1 97 ? -13.604 -10.556 -11.810 1.00 96.38 97 GLY A O 1
ATOM 768 N N . CYS A 1 98 ? -12.332 -9.620 -10.219 1.00 96.44 98 CYS A N 1
ATOM 769 C CA . CYS A 1 98 ? -13.171 -10.020 -9.092 1.00 96.44 98 CYS A CA 1
ATOM 770 C C . CYS A 1 98 ? -13.108 -9.013 -7.935 1.00 96.44 98 CYS A C 1
ATOM 772 O O . CYS A 1 98 ? -12.325 -8.062 -7.958 1.00 96.44 98 CYS A O 1
ATOM 774 N N . PHE A 1 99 ? -13.955 -9.231 -6.927 1.00 95.50 99 PHE A N 1
ATOM 775 C CA . PHE A 1 99 ? -13.851 -8.541 -5.644 1.00 95.50 99 PHE A CA 1
ATOM 776 C C . PHE A 1 99 ? -12.694 -9.120 -4.833 1.00 95.50 99 PHE A C 1
ATOM 778 O O . PHE A 1 99 ? -12.591 -10.339 -4.684 1.00 95.50 99 PHE A O 1
ATOM 785 N N . ALA A 1 100 ? -11.855 -8.242 -4.299 1.00 94.88 100 ALA A N 1
ATOM 786 C CA . ALA A 1 100 ? -10.737 -8.583 -3.438 1.00 94.88 100 ALA A CA 1
ATOM 787 C C . ALA A 1 100 ? -10.985 -8.050 -2.024 1.00 94.88 100 ALA A C 1
ATOM 789 O O . ALA A 1 100 ? -11.578 -6.987 -1.856 1.00 94.88 100 ALA A O 1
ATOM 790 N N . ILE A 1 101 ? -10.557 -8.823 -1.023 1.00 96.12 101 ILE A N 1
ATOM 791 C CA . ILE A 1 101 ? -10.514 -8.399 0.379 1.00 96.12 101 ILE A CA 1
ATOM 792 C C . ILE A 1 101 ? -9.100 -7.898 0.642 1.00 96.12 101 ILE A C 1
ATOM 794 O O . ILE A 1 101 ? -8.140 -8.645 0.442 1.00 96.12 101 ILE A O 1
ATOM 798 N N . GLU A 1 102 ? -8.979 -6.652 1.077 1.00 96.12 102 GLU A N 1
ATOM 799 C CA . GLU A 1 102 ? -7.706 -5.947 1.176 1.00 96.12 102 GLU A CA 1
ATOM 800 C C . GLU A 1 102 ? -7.629 -5.145 2.476 1.00 96.12 102 GLU A C 1
ATOM 802 O O . GLU A 1 102 ? -8.636 -4.866 3.132 1.00 96.12 102 GLU A O 1
ATOM 807 N N . PHE A 1 103 ? -6.411 -4.781 2.856 1.00 97.56 103 PHE A N 1
ATOM 808 C CA . PHE A 1 103 ? -6.226 -3.683 3.792 1.00 97.56 103 PHE A CA 1
ATOM 809 C C . PHE A 1 103 ? -6.615 -2.365 3.121 1.00 97.56 103 PHE A C 1
ATOM 811 O O . PHE A 1 103 ? -6.420 -2.256 1.909 1.00 97.56 103 PHE A O 1
ATOM 818 N N . PRO A 1 104 ? -7.124 -1.371 3.877 1.00 96.31 104 PRO A N 1
ATOM 819 C CA . PRO A 1 104 ? -7.234 -0.024 3.345 1.00 96.31 104 PRO A CA 1
ATOM 820 C C . PRO A 1 104 ? -5.875 0.443 2.821 1.00 96.31 104 PRO A C 1
ATOM 822 O O . PRO A 1 104 ? -4.841 0.170 3.448 1.00 96.31 104 PRO A O 1
ATOM 825 N N . SER A 1 105 ? -5.852 1.091 1.663 1.00 95.94 105 SER A N 1
ATOM 826 C CA . SER A 1 105 ? -4.602 1.404 0.971 1.00 95.94 105 SER A CA 1
ATOM 827 C C . SER A 1 105 ? -4.769 2.530 -0.030 1.00 95.94 105 SER A C 1
ATOM 829 O O . SER A 1 105 ? -5.788 2.598 -0.706 1.00 95.94 105 SER A O 1
ATOM 831 N N . GLY A 1 106 ? -3.710 3.300 -0.258 1.00 93.25 106 GLY A N 1
ATOM 832 C CA . GLY A 1 106 ? -3.723 4.265 -1.349 1.00 93.25 106 GLY A CA 1
ATOM 833 C C . GLY A 1 106 ? -2.377 4.904 -1.635 1.00 93.25 106 GLY A C 1
ATOM 834 O O . GLY A 1 106 ? -1.366 4.616 -0.982 1.00 93.25 106 GLY A O 1
ATOM 835 N N . LEU A 1 107 ? -2.341 5.701 -2.703 1.00 93.25 107 LEU A N 1
ATOM 836 C CA . LEU A 1 107 ? -1.114 6.341 -3.169 1.00 93.25 107 LEU A CA 1
ATOM 837 C C . LEU A 1 107 ? -0.719 7.472 -2.223 1.00 93.25 107 LEU A C 1
ATOM 839 O O . LEU A 1 107 ? -1.559 8.167 -1.662 1.00 93.25 107 LEU A O 1
ATOM 843 N N . VAL A 1 108 ? 0.587 7.666 -2.067 1.00 91.81 108 VAL A N 1
ATOM 844 C CA . VAL A 1 108 ? 1.104 8.741 -1.219 1.00 91.81 108 VAL A CA 1
ATOM 845 C C . VAL A 1 108 ? 1.208 10.013 -2.036 1.00 91.81 108 VAL A C 1
ATOM 847 O O . VAL A 1 108 ? 1.888 10.047 -3.070 1.00 91.81 108 VAL A O 1
ATOM 850 N N . ASP A 1 109 ? 0.575 11.071 -1.542 1.00 89.06 109 ASP A N 1
ATOM 851 C CA . ASP A 1 109 ? 0.565 12.344 -2.235 1.00 89.06 109 ASP A CA 1
ATOM 852 C C . ASP A 1 109 ? 1.902 13.096 -2.118 1.00 89.06 109 ASP A C 1
ATOM 854 O O . ASP A 1 109 ? 2.714 12.874 -1.210 1.00 89.06 109 ASP A O 1
ATOM 858 N N . PRO A 1 110 ? 2.171 14.037 -3.039 1.00 84.69 110 PRO A N 1
ATOM 859 C CA . PRO A 1 110 ? 3.379 14.850 -3.004 1.00 84.69 110 PRO A CA 1
ATOM 860 C C . PRO A 1 110 ? 3.573 15.588 -1.672 1.00 84.69 110 PRO A C 1
ATOM 862 O O . PRO A 1 110 ? 2.801 16.475 -1.317 1.00 84.69 110 PRO A O 1
ATOM 865 N N . GLY A 1 111 ? 4.667 15.281 -0.970 1.00 85.12 111 GLY A N 1
ATOM 866 C CA . GLY A 1 111 ? 5.012 15.919 0.307 1.00 85.12 111 GLY A CA 1
ATOM 867 C C . GLY A 1 111 ? 4.259 15.372 1.524 1.00 85.12 111 GLY A C 1
ATOM 868 O O . GLY A 1 111 ? 4.516 15.830 2.636 1.00 85.12 111 GLY A O 1
ATOM 869 N N . GLU A 1 112 ? 3.382 14.389 1.332 1.00 89.81 112 GLU A N 1
ATOM 870 C CA . GLU A 1 112 ? 2.672 13.689 2.398 1.00 89.81 112 GLU A CA 1
ATOM 871 C C . GLU A 1 112 ? 3.595 12.664 3.076 1.00 89.81 112 GLU A C 1
ATOM 873 O O . GLU A 1 112 ? 4.353 11.978 2.401 1.00 89.81 112 GLU A O 1
ATOM 878 N N . SER A 1 113 ? 3.588 12.537 4.405 1.00 93.56 113 SER A N 1
ATOM 879 C CA . SER A 1 113 ? 4.272 11.429 5.093 1.00 93.56 113 SER A CA 1
ATOM 880 C C . SER A 1 113 ? 3.447 10.138 5.009 1.00 93.56 113 SER A C 1
ATOM 882 O O . SER A 1 113 ? 2.232 10.190 4.849 1.00 93.56 113 SER A O 1
ATOM 884 N N . ALA A 1 114 ? 4.066 8.966 5.196 1.00 95.12 114 ALA A N 1
ATOM 885 C CA . ALA A 1 114 ? 3.321 7.698 5.230 1.00 95.12 114 ALA A CA 1
ATOM 886 C C . ALA A 1 114 ? 2.184 7.709 6.270 1.00 95.12 114 ALA A C 1
ATOM 888 O O . ALA A 1 114 ? 1.105 7.186 6.032 1.00 95.12 114 ALA A O 1
ATOM 889 N N . GLU A 1 115 ? 2.411 8.324 7.430 1.00 96.06 115 GLU A N 1
ATOM 890 C CA . GLU A 1 115 ? 1.403 8.455 8.482 1.00 96.06 115 GLU A CA 1
ATOM 891 C C . GLU A 1 115 ? 0.241 9.363 8.074 1.00 96.06 115 GLU A C 1
ATOM 893 O O . GLU A 1 115 ? -0.902 9.080 8.424 1.00 96.06 115 GLU A O 1
ATOM 898 N N . GLN A 1 116 ? 0.526 10.446 7.347 1.00 94.94 116 GLN A N 1
ATOM 899 C CA . GLN A 1 116 ? -0.504 11.350 6.836 1.00 94.94 116 GLN A CA 1
ATOM 900 C C . GLN A 1 116 ? -1.360 10.646 5.779 1.00 94.94 116 GLN A C 1
ATOM 902 O O . GLN A 1 116 ? -2.579 10.625 5.938 1.00 94.94 116 GLN A O 1
ATOM 907 N N . ALA A 1 117 ? -0.717 9.973 4.817 1.00 94.94 117 ALA A N 1
ATOM 908 C CA . ALA A 1 117 ? -1.390 9.168 3.799 1.00 94.94 117 ALA A CA 1
ATOM 909 C C . ALA A 1 117 ? -2.268 8.095 4.446 1.00 94.94 117 ALA A C 1
ATOM 911 O O . ALA A 1 117 ? -3.449 7.987 4.149 1.00 94.94 117 ALA A O 1
ATOM 912 N N . ALA A 1 118 ? -1.724 7.361 5.421 1.00 96.44 118 ALA A N 1
ATOM 913 C CA . ALA A 1 118 ? -2.447 6.294 6.100 1.00 96.44 118 ALA A CA 1
ATOM 914 C C . ALA A 1 118 ? -3.711 6.784 6.818 1.00 96.44 118 ALA A C 1
ATOM 916 O O . ALA A 1 118 ? -4.729 6.103 6.804 1.00 96.44 118 ALA A O 1
ATOM 917 N N . LEU A 1 119 ? -3.661 7.950 7.467 1.00 94.56 119 LEU A N 1
ATOM 918 C CA . LEU A 1 119 ? -4.829 8.509 8.151 1.00 94.56 119 LEU A CA 1
ATOM 919 C C . LEU A 1 119 ? -5.855 9.101 7.176 1.00 94.56 119 LEU A C 1
ATOM 921 O O . LEU A 1 119 ? -7.046 9.056 7.481 1.00 94.56 119 LEU A O 1
ATOM 925 N N . ARG A 1 120 ? -5.406 9.656 6.042 1.00 94.38 120 ARG A N 1
ATOM 926 C CA . ARG A 1 120 ? -6.272 10.172 4.975 1.00 94.38 120 ARG A CA 1
ATOM 927 C C . ARG A 1 120 ? -7.019 9.035 4.281 1.00 94.38 120 ARG A C 1
ATOM 929 O O . ARG A 1 120 ? -8.240 9.028 4.318 1.00 94.38 120 ARG A O 1
ATOM 936 N N . GLU A 1 121 ? -6.295 8.049 3.764 1.00 94.81 121 GLU A N 1
ATOM 937 C CA . GLU A 1 121 ? -6.865 6.892 3.059 1.00 94.81 121 GLU A CA 1
ATOM 938 C C . GLU A 1 121 ? -7.779 6.070 3.981 1.00 94.81 121 GLU A C 1
ATOM 940 O O . GLU A 1 121 ? -8.874 5.676 3.596 1.00 94.81 121 GLU A O 1
ATOM 945 N N . LEU A 1 122 ? -7.401 5.883 5.258 1.00 92.94 122 LEU A N 1
ATOM 946 C CA . LEU A 1 122 ? -8.285 5.226 6.227 1.00 92.94 122 LEU A CA 1
ATOM 947 C C . LEU A 1 122 ? -9.607 5.991 6.384 1.00 92.94 122 LEU A C 1
ATOM 949 O O . LEU A 1 122 ? -10.663 5.370 6.474 1.00 92.94 122 LEU A O 1
ATOM 953 N N . LEU A 1 123 ? -9.572 7.324 6.426 1.00 89.81 123 LEU A N 1
ATOM 954 C CA . LEU A 1 123 ? -10.785 8.134 6.503 1.00 89.81 123 LEU A CA 1
ATOM 955 C C . LEU A 1 123 ? -11.622 8.023 5.224 1.00 89.81 123 LEU A C 1
ATOM 957 O O . LEU A 1 123 ? -12.828 7.810 5.328 1.00 89.81 123 LEU A O 1
ATOM 961 N N . GLU A 1 124 ? -10.992 8.175 4.061 1.00 88.06 124 GLU A N 1
ATOM 962 C CA . GLU A 1 124 ? -11.637 8.154 2.742 1.00 88.06 124 GLU A CA 1
ATOM 963 C C . GLU A 1 124 ? -12.326 6.806 2.494 1.00 88.06 124 GLU A C 1
ATOM 965 O O . GLU A 1 124 ? -13.537 6.765 2.277 1.00 88.06 124 GLU A O 1
ATOM 970 N N . GLU A 1 125 ? -11.608 5.695 2.678 1.00 88.75 125 GLU A N 1
ATOM 971 C CA . GLU A 1 125 ? -12.125 4.369 2.340 1.00 88.75 125 GLU A CA 1
ATOM 972 C C . GLU A 1 125 ? -13.076 3.783 3.397 1.00 88.75 125 GLU A C 1
ATOM 974 O O . GLU A 1 125 ? -13.917 2.930 3.096 1.00 88.75 125 GLU A O 1
ATOM 979 N N . THR A 1 126 ? -12.932 4.180 4.669 1.00 86.62 126 THR A N 1
ATOM 980 C CA . THR A 1 126 ? -13.635 3.500 5.775 1.00 86.62 126 THR A CA 1
ATOM 981 C C . THR A 1 126 ? -14.495 4.393 6.659 1.00 86.62 126 THR A C 1
ATOM 983 O O . THR A 1 126 ? -15.333 3.888 7.413 1.00 86.62 126 THR A O 1
ATOM 986 N N . GLY A 1 127 ? -14.301 5.710 6.601 1.00 84.00 127 GLY A N 1
ATOM 987 C CA . GLY A 1 127 ? -14.941 6.674 7.494 1.00 84.00 127 GLY A CA 1
ATOM 988 C C . GLY A 1 127 ? -14.334 6.748 8.903 1.00 84.00 127 GLY A C 1
ATOM 989 O O . GLY A 1 127 ? -14.766 7.580 9.708 1.00 84.00 127 GLY A O 1
ATOM 990 N N . PHE A 1 128 ? -13.334 5.922 9.244 1.00 84.62 128 PHE A N 1
ATOM 991 C CA . PHE A 1 128 ? -12.660 6.010 10.542 1.00 84.62 128 PHE A CA 1
ATOM 992 C C . PHE A 1 128 ? -11.838 7.301 10.627 1.00 84.62 128 PHE A C 1
ATOM 994 O O . PHE A 1 128 ? -10.827 7.472 9.955 1.00 84.62 128 PHE A O 1
ATOM 1001 N N . SER A 1 129 ? -12.265 8.217 11.499 1.00 80.38 129 SER A N 1
ATOM 1002 C CA . SER A 1 129 ? -11.643 9.530 11.674 1.00 80.38 129 SER A CA 1
ATOM 1003 C C . SER A 1 129 ? -11.061 9.708 13.074 1.00 80.38 129 SER A C 1
ATOM 1005 O O . SER A 1 129 ? -11.551 9.165 14.065 1.00 80.38 129 SER A O 1
ATOM 1007 N N . SER A 1 130 ? -10.031 10.551 13.181 1.00 68.88 130 SER A N 1
ATOM 1008 C CA . SER A 1 130 ? -9.412 10.907 14.464 1.00 68.88 130 SER A CA 1
ATOM 1009 C C . SER A 1 130 ? -10.323 11.730 15.386 1.00 68.88 130 SER A C 1
ATOM 1011 O O . SER A 1 130 ? -10.009 11.870 16.570 1.00 68.88 130 SER A O 1
ATOM 1013 N N . LYS A 1 131 ? -11.444 12.268 14.876 1.00 60.41 131 LYS A N 1
ATOM 1014 C CA . LYS A 1 131 ? -12.350 13.177 15.592 1.00 60.41 131 LYS A CA 1
ATOM 1015 C C . LYS A 1 131 ? -13.810 12.803 15.356 1.00 60.41 131 LYS A C 1
ATOM 1017 O O . LYS A 1 131 ? -14.270 12.775 14.224 1.00 60.41 131 LYS A O 1
ATOM 1022 N N . ILE A 1 132 ? -14.577 12.651 16.431 1.00 55.94 132 ILE A N 1
ATOM 1023 C CA . ILE A 1 132 ? -16.037 12.542 16.331 1.00 55.94 132 ILE A CA 1
ATOM 1024 C C . ILE A 1 132 ? -16.609 13.944 16.076 1.00 55.94 132 ILE A C 1
ATOM 1026 O O . ILE A 1 132 ? -16.501 14.822 16.934 1.00 55.94 132 ILE A O 1
ATOM 1030 N N . SER A 1 133 ? -17.273 14.148 14.937 1.00 48.00 133 SER A N 1
ATOM 1031 C CA . SER A 1 133 ? -18.163 15.298 14.717 1.00 48.00 133 SER A CA 1
ATOM 1032 C C . SER A 1 133 ? -19.479 15.085 15.465 1.00 48.00 133 SER A C 1
ATOM 1034 O O . SER A 1 133 ? -20.545 14.984 14.872 1.00 48.00 133 SER A O 1
ATOM 1036 N N . SER A 1 134 ? -19.434 14.965 16.789 1.00 45.62 134 SER A N 1
ATOM 1037 C CA . SER A 1 134 ? -20.658 14.940 17.577 1.00 45.62 134 SER A CA 1
ATOM 1038 C C . SER A 1 134 ? -21.055 16.380 17.844 1.00 45.62 134 SER A C 1
ATOM 1040 O O . SER A 1 134 ? -20.573 16.997 18.792 1.00 45.62 134 SER A O 1
ATOM 1042 N N . SER A 1 135 ? -22.007 16.885 17.067 1.00 43.91 135 SER A N 1
ATOM 1043 C CA . SER A 1 135 ? -22.766 18.118 17.324 1.00 43.91 135 SER A CA 1
ATOM 1044 C C . SER A 1 135 ? -23.517 18.113 18.673 1.00 43.91 135 SER A C 1
ATOM 1046 O O . SER A 1 135 ? -24.395 18.941 18.897 1.00 43.91 135 SER A O 1
ATOM 1048 N N . SER A 1 136 ? -23.265 17.148 19.566 1.00 40.50 136 SER A N 1
ATOM 1049 C CA . SER A 1 136 ? -24.068 16.899 20.769 1.00 40.50 136 SER A CA 1
ATOM 1050 C C . SER A 1 136 ? -23.299 16.340 21.974 1.00 40.50 136 SER A C 1
ATOM 1052 O O . SER A 1 136 ? -23.934 16.003 22.968 1.00 40.50 136 SER A O 1
ATOM 1054 N N . VAL A 1 137 ? -21.960 16.274 21.958 1.00 47.12 137 VAL A N 1
ATOM 1055 C CA . VAL A 1 137 ? -21.188 15.877 23.153 1.00 47.12 137 VAL A CA 1
ATOM 1056 C C . VAL A 1 137 ? -20.252 17.010 23.556 1.00 47.12 137 VAL A C 1
ATOM 1058 O O . VAL A 1 137 ? -19.212 17.235 22.945 1.00 47.12 137 VAL A O 1
ATOM 1061 N N . SER A 1 138 ? -20.630 17.742 24.606 1.00 39.69 138 SER A N 1
ATOM 1062 C CA . SER A 1 138 ? -19.756 18.705 25.275 1.00 39.69 138 SER A CA 1
ATOM 1063 C C . SER A 1 138 ? -18.734 17.946 26.130 1.00 39.69 138 SER A C 1
ATOM 1065 O O . SER A 1 138 ? -18.935 17.735 27.326 1.00 39.69 138 SER A O 1
ATOM 1067 N N . GLY A 1 139 ? -17.655 17.487 25.506 1.00 46.25 139 GLY A N 1
ATOM 1068 C CA . GLY A 1 139 ? -16.520 16.847 26.166 1.00 46.25 139 GLY A CA 1
ATOM 1069 C C . GLY A 1 139 ? -15.230 17.092 25.379 1.00 46.25 139 GLY A C 1
ATOM 1070 O O . GLY A 1 139 ? -15.301 17.481 24.212 1.00 46.25 139 GLY A O 1
ATOM 1071 N N . PRO A 1 140 ? -14.047 16.918 25.994 1.00 47.59 140 PRO A N 1
ATOM 1072 C CA . PRO A 1 140 ? -12.784 17.046 25.276 1.00 47.59 140 PRO A CA 1
ATOM 1073 C C . PRO A 1 140 ? -12.728 16.036 24.123 1.00 47.59 140 PRO A C 1
ATOM 1075 O O . PRO A 1 140 ? -13.014 14.853 24.313 1.00 47.59 140 PRO A O 1
ATOM 1078 N N . THR A 1 141 ? -12.358 16.502 22.929 1.00 52.56 141 THR A N 1
ATOM 1079 C CA . THR A 1 141 ? -12.156 15.659 21.747 1.00 52.56 141 THR A CA 1
ATOM 1080 C C . THR A 1 141 ? -11.006 14.697 22.035 1.00 52.56 141 THR A C 1
ATOM 1082 O O . THR A 1 141 ? -9.845 15.101 22.056 1.00 52.56 141 THR A O 1
ATOM 1085 N N . LYS A 1 142 ? -11.315 13.432 22.322 1.00 62.03 142 LYS A N 1
ATOM 1086 C CA . LYS A 1 142 ? -10.298 12.396 22.504 1.00 62.03 142 LYS A CA 1
ATOM 1087 C C . LYS A 1 142 ? -9.835 11.923 21.125 1.00 62.03 142 LYS A C 1
ATOM 1089 O O . LYS A 1 142 ? -10.669 11.519 20.318 1.00 62.03 142 LYS A O 1
ATOM 1094 N N . GLU A 1 143 ? -8.531 11.984 20.860 1.00 72.19 143 GLU A N 1
ATOM 1095 C CA . GLU A 1 143 ? -7.939 11.344 19.680 1.00 72.19 143 GLU A CA 1
ATOM 1096 C C . GLU A 1 143 ? -8.149 9.831 19.786 1.00 72.19 143 GLU A C 1
ATOM 1098 O O . GLU A 1 143 ? -7.682 9.204 20.737 1.00 72.19 143 GLU A O 1
ATOM 1103 N N . ARG A 1 144 ? -8.893 9.256 18.836 1.00 85.06 144 ARG A N 1
ATOM 1104 C CA . ARG A 1 144 ? -9.190 7.813 18.803 1.00 85.06 144 ARG A CA 1
ATOM 1105 C C . ARG A 1 144 ? -8.255 7.016 17.909 1.00 85.06 144 ARG A C 1
ATOM 1107 O O . ARG A 1 144 ? -8.177 5.805 18.063 1.00 85.06 144 ARG A O 1
ATOM 1114 N N . LEU A 1 145 ? -7.572 7.680 16.981 1.00 91.25 145 LEU A N 1
ATOM 1115 C CA . LEU A 1 145 ? -6.660 7.049 16.033 1.00 91.25 145 LEU A CA 1
ATOM 1116 C C . LEU A 1 145 ? -5.226 7.338 16.448 1.00 91.25 145 LEU A C 1
ATOM 1118 O O . LEU A 1 145 ? -4.862 8.492 16.679 1.00 91.25 145 LEU A O 1
ATOM 1122 N N . LYS A 1 146 ? -4.403 6.295 16.491 1.00 94.00 146 LYS A N 1
ATOM 1123 C CA . LYS A 1 146 ? -2.982 6.408 16.795 1.00 94.00 146 LYS A CA 1
ATOM 1124 C C . LYS A 1 146 ? -2.169 5.578 15.818 1.00 94.00 146 LYS A C 1
ATOM 1126 O O . LYS A 1 146 ? -2.268 4.355 15.811 1.00 94.00 146 LYS A O 1
ATOM 1131 N N . VAL A 1 147 ? -1.299 6.231 15.053 1.00 95.75 147 VAL A N 1
ATOM 1132 C CA . VAL A 1 147 ? -0.252 5.522 14.312 1.00 95.75 147 VAL A CA 1
ATOM 1133 C C . VAL A 1 147 ? 0.769 5.001 15.319 1.00 95.75 147 VAL A C 1
ATOM 1135 O O . VAL A 1 147 ? 1.383 5.779 16.051 1.00 95.75 147 VAL A O 1
ATOM 1138 N N . VAL A 1 148 ? 0.929 3.682 15.388 1.00 96.69 148 VAL A N 1
ATOM 1139 C CA . VAL A 1 148 ? 1.824 3.037 16.364 1.00 96.69 148 VAL A CA 1
ATOM 1140 C C . VAL A 1 148 ? 3.073 2.442 15.735 1.00 96.69 148 VAL A C 1
ATOM 1142 O O . VAL A 1 148 ? 4.070 2.252 16.430 1.00 96.69 148 VAL A O 1
ATOM 1145 N N . GLN A 1 149 ? 3.046 2.173 14.431 1.00 96.19 149 GLN A N 1
ATOM 1146 C CA . GLN A 1 149 ? 4.175 1.594 13.718 1.00 96.19 149 GLN A CA 1
ATOM 1147 C C . GLN A 1 149 ? 4.125 1.945 12.231 1.00 96.19 149 GLN A C 1
ATOM 1149 O O . GLN A 1 149 ? 3.047 2.041 11.650 1.00 96.19 149 GLN A O 1
ATOM 1154 N N . LYS A 1 150 ? 5.308 2.059 11.619 1.00 96.31 150 LYS A N 1
ATOM 1155 C CA . LYS A 1 150 ? 5.485 1.976 10.168 1.00 96.31 150 LYS A CA 1
ATOM 1156 C C . LYS A 1 150 ? 6.625 1.034 9.807 1.00 96.31 150 LYS A C 1
ATOM 1158 O O . LYS A 1 150 ? 7.568 0.878 10.591 1.00 96.31 150 LYS A O 1
ATOM 1163 N N . SER A 1 151 ? 6.549 0.420 8.636 1.00 96.50 151 SER A N 1
ATOM 1164 C CA . SER A 1 151 ? 7.637 -0.382 8.082 1.00 96.50 151 SER A CA 1
ATOM 1165 C C . SER A 1 151 ? 8.640 0.474 7.295 1.00 96.50 151 SER A C 1
ATOM 1167 O O . SER A 1 151 ? 8.402 1.639 6.984 1.00 96.50 151 SER A O 1
ATOM 1169 N N . ALA A 1 152 ? 9.781 -0.124 6.946 1.00 94.31 152 ALA A N 1
ATOM 1170 C CA . ALA A 1 152 ? 10.532 0.309 5.768 1.00 94.31 152 ALA A CA 1
ATOM 1171 C C . ALA A 1 152 ? 9.726 -0.025 4.489 1.00 94.31 152 ALA A C 1
ATOM 1173 O O . ALA A 1 152 ? 8.775 -0.807 4.584 1.00 94.31 152 ALA A O 1
ATOM 1174 N N . PRO A 1 153 ? 10.085 0.509 3.308 1.00 94.31 153 PRO A N 1
ATOM 1175 C CA . PRO A 1 153 ? 9.435 0.136 2.053 1.00 94.31 153 PRO A CA 1
ATOM 1176 C C . PRO A 1 153 ? 9.430 -1.384 1.830 1.00 94.31 153 PRO A C 1
ATOM 1178 O O . PRO A 1 153 ? 10.456 -2.047 2.001 1.00 94.31 153 PRO A O 1
ATOM 1181 N N . VAL A 1 154 ? 8.281 -1.929 1.437 1.00 95.19 154 VAL A N 1
ATOM 1182 C CA . VAL A 1 154 ? 8.071 -3.347 1.117 1.00 95.19 154 VAL A CA 1
ATOM 1183 C C . VAL A 1 154 ? 7.569 -3.453 -0.318 1.00 95.19 154 VAL A C 1
ATOM 1185 O O . VAL A 1 154 ? 6.633 -2.756 -0.694 1.00 95.19 154 VAL A O 1
ATOM 1188 N N . ALA A 1 155 ? 8.182 -4.313 -1.128 1.00 93.38 155 ALA A N 1
ATOM 1189 C CA . ALA A 1 155 ? 7.737 -4.539 -2.502 1.00 93.38 155 ALA A CA 1
ATOM 1190 C C . ALA A 1 155 ? 6.456 -5.388 -2.540 1.00 93.38 155 ALA A C 1
ATOM 1192 O O . ALA A 1 155 ? 6.368 -6.383 -1.821 1.00 93.38 155 ALA A O 1
ATOM 1193 N N . TYR A 1 156 ? 5.510 -5.040 -3.417 1.00 92.62 156 TYR A N 1
ATOM 1194 C CA . TYR A 1 156 ? 4.302 -5.848 -3.637 1.00 92.62 156 TYR A CA 1
ATOM 1195 C C . TYR A 1 156 ? 4.616 -7.141 -4.399 1.00 92.62 156 TYR A C 1
ATOM 1197 O O . TYR A 1 156 ? 4.356 -8.241 -3.922 1.00 92.62 156 TYR A O 1
ATOM 1205 N N . GLU A 1 157 ? 5.198 -7.000 -5.592 1.00 94.12 157 GLU A N 1
ATOM 1206 C CA . GLU A 1 157 ? 5.571 -8.109 -6.47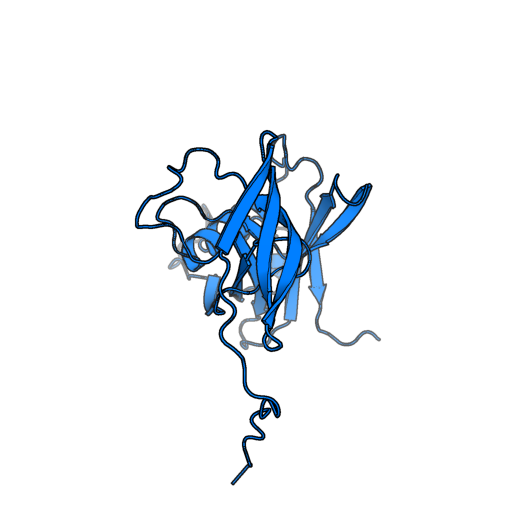4 1.00 94.12 157 GLU A CA 1
ATOM 1207 C C . GLU A 1 157 ? 6.938 -7.759 -7.094 1.00 94.12 157 GLU A C 1
ATOM 1209 O O . GLU A 1 157 ? 6.991 -7.099 -8.137 1.00 94.12 157 GLU A O 1
ATOM 1214 N N . PRO A 1 158 ? 8.057 -8.088 -6.413 1.00 92.25 158 PRO A N 1
ATOM 1215 C CA . PRO A 1 158 ? 9.398 -7.671 -6.830 1.00 92.25 158 PRO A CA 1
ATOM 1216 C C . PRO A 1 158 ? 9.922 -8.415 -8.069 1.00 92.25 158 PRO A C 1
ATOM 1218 O O . PRO A 1 158 ? 10.977 -8.055 -8.588 1.00 92.25 158 PRO A O 1
ATOM 1221 N N . GLY A 1 159 ? 9.224 -9.459 -8.532 1.00 94.06 159 GLY A N 1
ATOM 1222 C CA . GLY A 1 159 ? 9.550 -10.181 -9.762 1.00 94.06 159 GLY A CA 1
ATOM 1223 C C . GLY A 1 159 ? 8.960 -9.530 -11.015 1.00 94.06 159 GLY A C 1
ATOM 1224 O O . GLY A 1 159 ? 9.441 -9.785 -12.114 1.00 94.06 159 GLY A O 1
ATOM 1225 N N . LEU A 1 160 ? 7.950 -8.677 -10.863 1.00 95.12 160 LEU A N 1
ATOM 1226 C CA . LEU A 1 160 ? 7.183 -8.084 -11.954 1.00 95.12 160 LEU A CA 1
ATOM 1227 C C . LEU A 1 160 ? 7.195 -6.558 -11.913 1.00 95.12 160 LEU A C 1
ATOM 1229 O O . LEU A 1 160 ? 7.139 -5.915 -12.961 1.00 95.12 160 LEU A O 1
ATOM 1233 N N . THR A 1 161 ? 7.245 -5.955 -10.726 1.00 93.88 161 THR A N 1
ATOM 1234 C CA . THR A 1 161 ? 7.093 -4.507 -10.554 1.00 93.88 161 THR A CA 1
ATOM 1235 C C . THR A 1 161 ? 8.155 -3.916 -9.640 1.00 93.88 161 THR A C 1
ATOM 1237 O O . THR A 1 161 ? 8.666 -4.568 -8.736 1.00 93.88 161 THR A O 1
ATOM 1240 N N . GLY A 1 162 ? 8.451 -2.633 -9.851 1.00 87.62 162 GLY A N 1
ATOM 1241 C CA . GLY A 1 162 ? 9.227 -1.835 -8.899 1.00 87.62 162 GLY A CA 1
ATOM 1242 C C . GLY A 1 162 ? 8.377 -1.195 -7.799 1.00 87.62 162 GLY A C 1
ATOM 1243 O O . GLY A 1 162 ? 8.865 -0.278 -7.147 1.00 87.62 162 GLY A O 1
ATOM 1244 N N . SER A 1 163 ? 7.107 -1.593 -7.652 1.00 91.94 163 SER A N 1
ATOM 1245 C CA . SER A 1 163 ? 6.188 -0.914 -6.744 1.00 91.94 163 SER A CA 1
ATOM 1246 C C . SER A 1 163 ? 6.366 -1.350 -5.302 1.00 91.94 163 SER A C 1
ATOM 1248 O O . SER A 1 163 ? 6.372 -2.544 -4.987 1.00 91.94 163 SER A O 1
ATOM 1250 N N . CYS A 1 164 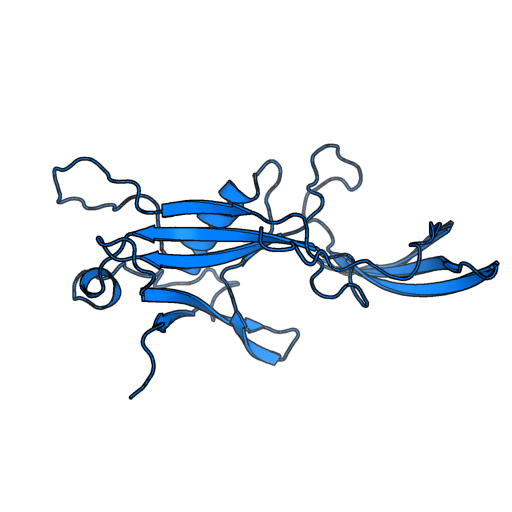? 6.442 -0.348 -4.433 1.00 93.44 164 CYS A N 1
ATOM 1251 C CA . CYS A 1 164 ? 6.635 -0.515 -3.003 1.00 93.44 164 CYS A CA 1
ATOM 1252 C C . CYS A 1 164 ? 5.535 0.193 -2.215 1.00 93.44 164 CYS A C 1
ATOM 1254 O O . CYS A 1 164 ? 4.994 1.210 -2.651 1.00 93.44 164 CYS A O 1
ATOM 1256 N N . THR A 1 165 ? 5.272 -0.317 -1.021 1.00 95.44 165 THR A N 1
ATOM 1257 C CA . THR A 1 165 ? 4.370 0.263 -0.031 1.00 95.44 165 THR A CA 1
ATOM 1258 C C . THR A 1 165 ? 5.081 0.475 1.296 1.00 95.44 165 THR A C 1
ATOM 1260 O O . THR A 1 165 ? 6.074 -0.191 1.601 1.00 95.44 165 THR A O 1
ATOM 1263 N N . CYS A 1 166 ? 4.575 1.401 2.098 1.00 96.56 166 CYS A N 1
ATOM 1264 C CA . CYS A 1 166 ? 4.884 1.493 3.514 1.00 96.56 166 CYS A CA 1
ATOM 1265 C C . CYS A 1 166 ? 3.693 0.948 4.310 1.00 96.56 166 CYS A C 1
ATOM 1267 O O . CYS A 1 166 ? 2.588 1.475 4.217 1.00 96.56 166 CYS A O 1
ATOM 1269 N N . VAL A 1 167 ? 3.913 -0.091 5.117 1.00 98.25 167 VAL A N 1
ATOM 1270 C CA . VAL A 1 167 ? 2.858 -0.649 5.968 1.00 98.25 167 VAL A CA 1
ATOM 1271 C C . VAL A 1 167 ? 2.742 0.197 7.229 1.00 98.25 167 VAL A C 1
ATOM 1273 O O . VAL A 1 167 ? 3.725 0.345 7.962 1.00 98.25 167 VAL A O 1
ATOM 1276 N N . VAL A 1 168 ? 1.550 0.718 7.511 1.00 98.38 168 VAL A N 1
ATOM 1277 C CA . VAL A 1 168 ? 1.271 1.571 8.673 1.00 98.38 168 VAL A CA 1
ATOM 1278 C C . VAL A 1 168 ? 0.246 0.900 9.579 1.00 98.38 168 VAL A C 1
ATOM 1280 O O . VAL A 1 168 ? -0.850 0.558 9.152 1.00 98.38 168 VAL A O 1
ATOM 1283 N N . VAL A 1 169 ? 0.583 0.725 10.857 1.00 98.25 169 VAL A N 1
ATOM 1284 C CA . VAL A 1 169 ? -0.349 0.180 11.853 1.00 98.25 169 VAL A CA 1
ATOM 1285 C C . VAL A 1 169 ? -1.037 1.332 12.571 1.00 98.25 169 VAL A C 1
ATOM 1287 O O . VAL A 1 169 ? -0.372 2.163 13.204 1.00 98.25 169 VAL A O 1
ATOM 1290 N N . VAL A 1 170 ? -2.366 1.357 12.494 1.00 97.31 170 VAL A N 1
ATOM 1291 C CA . VAL A 1 170 ? -3.215 2.363 13.139 1.00 97.31 170 VAL A CA 1
ATOM 1292 C C . VAL A 1 170 ? -4.067 1.676 14.195 1.00 97.31 170 VAL A C 1
ATOM 1294 O O . VAL A 1 170 ? -4.840 0.775 13.891 1.00 97.31 170 VAL A O 1
ATOM 1297 N N . GLU A 1 171 ? -3.938 2.099 15.446 1.00 95.81 171 GLU A N 1
ATOM 1298 C CA . GLU A 1 171 ? -4.829 1.667 16.520 1.00 95.81 171 GLU A CA 1
ATOM 1299 C C . GLU A 1 171 ? -6.037 2.598 16.595 1.00 95.81 171 GLU A C 1
ATOM 1301 O O . GLU A 1 171 ? -5.880 3.821 16.579 1.00 95.81 171 GLU A O 1
ATOM 1306 N N . ILE A 1 172 ? -7.229 2.010 16.688 1.00 93.06 172 ILE A N 1
ATOM 1307 C CA . ILE A 1 172 ? -8.514 2.704 16.768 1.00 93.06 172 ILE A CA 1
ATOM 1308 C C . ILE A 1 172 ? -9.143 2.366 18.120 1.00 93.06 172 ILE A C 1
ATOM 1310 O O . ILE A 1 172 ? -9.520 1.221 18.358 1.00 93.06 172 ILE A O 1
ATOM 1314 N N . GLU A 1 173 ? -9.261 3.346 19.014 1.00 91.25 173 GLU A N 1
ATOM 1315 C CA . GLU A 1 173 ? -9.962 3.163 20.287 1.00 91.25 173 GLU A CA 1
ATOM 1316 C C . GLU A 1 173 ? -11.480 3.248 20.075 1.00 91.25 173 GLU A C 1
ATOM 1318 O O . GLU A 1 173 ? -12.039 4.325 19.813 1.00 91.25 173 GLU A O 1
ATOM 1323 N N . MET A 1 174 ? -12.146 2.097 20.170 1.00 86.81 174 MET A N 1
ATOM 1324 C CA . MET A 1 174 ? -13.577 1.976 19.924 1.00 86.81 174 MET A CA 1
ATOM 1325 C C . MET A 1 174 ? -14.176 0.756 20.625 1.00 86.81 174 MET A C 1
ATOM 1327 O O . MET A 1 174 ? -13.598 -0.331 20.627 1.00 86.81 174 MET A O 1
ATOM 1331 N N . GLU A 1 175 ? -15.362 0.943 21.193 1.00 84.62 175 GLU A N 1
ATOM 1332 C CA . GLU A 1 175 ? -16.160 -0.134 21.772 1.00 84.62 175 GLU A CA 1
ATOM 1333 C C . GLU A 1 175 ? -17.091 -0.774 20.733 1.00 84.62 175 GLU A C 1
ATOM 1335 O O . GLU A 1 175 ? -17.527 -0.141 19.775 1.00 84.62 175 GLU A O 1
ATOM 1340 N N . GLU A 1 176 ? -17.471 -2.032 20.950 1.00 80.38 176 GLU A N 1
ATOM 1341 C CA . GLU A 1 176 ? -18.284 -2.811 20.001 1.00 80.38 176 GLU A CA 1
ATOM 1342 C C . GLU A 1 176 ? -19.644 -2.161 19.678 1.00 80.38 176 GLU A C 1
ATOM 1344 O O . GLU A 1 176 ? -20.105 -2.165 18.536 1.00 80.38 176 GLU A O 1
ATOM 1349 N N . HIS A 1 177 ? -20.269 -1.513 20.664 1.00 80.44 177 HIS A N 1
ATOM 1350 C CA . HIS A 1 177 ? -21.527 -0.789 20.464 1.00 80.44 177 HIS A CA 1
ATOM 1351 C C . HIS A 1 177 ? -21.380 0.454 19.568 1.00 80.44 177 HIS A C 1
ATOM 1353 O O . HIS A 1 177 ? -22.375 0.931 19.029 1.00 80.44 177 HIS A O 1
ATOM 1359 N N . GLU A 1 178 ? -20.168 0.984 19.397 1.00 78.06 178 GLU A N 1
ATOM 1360 C CA . GLU A 1 178 ? -19.869 2.082 18.470 1.00 78.06 178 GLU A CA 1
ATOM 1361 C C . GLU A 1 178 ? -19.594 1.564 17.048 1.00 78.06 178 GLU A C 1
ATOM 1363 O O . GLU A 1 178 ? -19.690 2.326 16.090 1.00 78.06 178 GLU A O 1
ATOM 1368 N N . LEU A 1 179 ? -19.291 0.269 16.898 1.00 78.06 179 LEU A N 1
ATOM 1369 C CA . LEU A 1 179 ? -19.108 -0.381 15.598 1.00 78.06 179 LEU A CA 1
ATOM 1370 C C . LEU A 1 179 ? -20.421 -0.839 14.970 1.00 78.06 179 LEU A C 1
ATOM 1372 O O . LEU A 1 179 ? -20.596 -0.703 13.759 1.00 78.06 179 LEU A O 1
ATOM 1376 N N . PHE A 1 180 ? -21.318 -1.400 15.784 1.00 77.62 180 PHE A N 1
ATOM 1377 C CA . PHE A 1 180 ? -22.532 -2.078 15.309 1.00 77.62 180 PHE A CA 1
ATOM 1378 C C . PHE A 1 180 ? -23.835 -1.509 15.892 1.00 77.62 180 PHE A C 1
ATOM 1380 O O . PHE A 1 180 ? -24.918 -2.011 15.596 1.00 77.62 180 PHE A O 1
ATOM 1387 N N . GLY A 1 181 ? -23.756 -0.490 16.752 1.00 63.16 181 GLY A N 1
ATOM 1388 C CA . GLY A 1 181 ? -24.926 0.102 17.396 1.00 63.16 181 GLY A CA 1
ATOM 1389 C C . GLY A 1 181 ? -25.698 1.096 16.518 1.00 63.16 181 GLY A C 1
ATOM 1390 O O . GLY A 1 181 ? -25.285 1.429 15.411 1.00 63.16 181 GLY A O 1
ATOM 1391 N N . PRO A 1 182 ? -26.816 1.640 17.032 1.00 55.31 182 PRO A N 1
ATOM 1392 C CA . PRO A 1 182 ? -27.681 2.571 16.296 1.00 55.31 182 PRO A CA 1
ATOM 1393 C C . PRO A 1 182 ? -27.019 3.919 15.967 1.00 55.31 182 PRO A C 1
ATOM 1395 O O . PRO A 1 182 ? -27.531 4.651 15.130 1.00 55.31 182 PRO A O 1
ATOM 1398 N N . ASN A 1 183 ? -25.900 4.234 16.626 1.00 61.00 183 ASN A N 1
ATOM 1399 C CA . ASN A 1 183 ? -25.071 5.414 16.374 1.00 61.00 183 ASN A CA 1
ATOM 1400 C C . ASN A 1 183 ? -23.703 5.023 15.787 1.00 61.00 183 ASN A C 1
ATOM 1402 O O . ASN A 1 183 ? -22.726 5.741 16.010 1.00 61.00 183 ASN A O 1
ATOM 1406 N N . ALA A 1 184 ? -23.599 3.854 15.142 1.00 65.19 184 ALA A N 1
ATOM 1407 C CA . ALA A 1 184 ? -22.367 3.454 14.476 1.00 65.19 184 ALA A CA 1
ATOM 1408 C C . ALA A 1 184 ? -21.932 4.528 13.474 1.00 65.19 184 ALA A C 1
ATOM 1410 O O . ALA A 1 184 ? -22.777 5.251 12.941 1.00 65.19 184 ALA A O 1
ATOM 1411 N N . LEU A 1 185 ? -20.618 4.649 13.251 1.00 63.31 185 LEU A N 1
ATOM 1412 C CA . LEU A 1 185 ? -20.077 5.598 12.277 1.00 63.31 185 LEU A CA 1
ATOM 1413 C C . LEU A 1 185 ? -20.841 5.473 10.954 1.00 63.31 185 LEU A C 1
ATOM 1415 O O . LEU A 1 185 ? -20.911 4.377 10.391 1.00 63.31 185 LEU A O 1
ATOM 1419 N N . ASP A 1 186 ? -21.385 6.597 10.475 1.00 55.22 186 ASP A N 1
ATOM 1420 C CA . ASP A 1 186 ? -21.890 6.708 9.109 1.00 55.22 1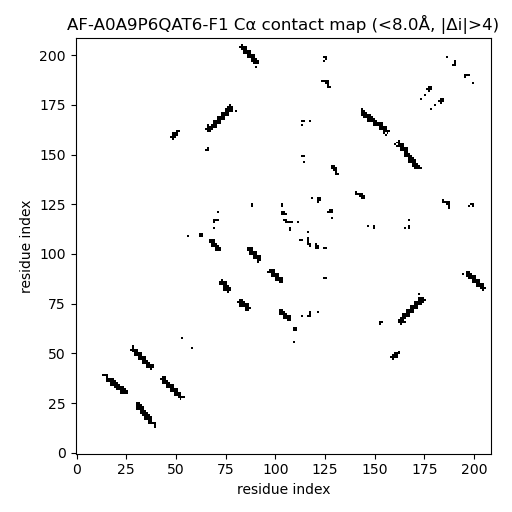86 ASP A CA 1
ATOM 1421 C C . ASP A 1 186 ? -20.698 6.470 8.185 1.00 55.22 186 ASP A C 1
ATOM 1423 O O . ASP A 1 186 ? -19.851 7.342 7.972 1.00 55.22 186 ASP A O 1
ATOM 1427 N N . ARG A 1 187 ? -20.592 5.236 7.697 1.00 62.34 187 ARG A N 1
ATOM 1428 C CA . ARG A 1 187 ? -19.618 4.877 6.673 1.00 62.34 187 ARG A CA 1
ATOM 1429 C C . ARG A 1 187 ? -20.010 5.634 5.405 1.00 62.34 187 ARG A C 1
ATOM 1431 O O . ARG A 1 187 ? -21.213 5.803 5.180 1.00 62.34 187 ARG A O 1
ATOM 1438 N N . PRO A 1 188 ? -19.050 6.115 4.600 1.00 55.50 188 PRO A N 1
ATOM 1439 C CA . PRO A 1 188 ? -19.366 6.845 3.380 1.00 55.50 188 PRO A CA 1
ATOM 1440 C C . PRO A 1 188 ? -20.408 6.071 2.555 1.00 55.50 188 PRO A C 1
ATOM 1442 O O . PRO A 1 188 ? -20.158 4.974 2.067 1.00 55.50 188 PRO A O 1
ATOM 1445 N N . ASN A 1 189 ? -21.625 6.623 2.474 1.00 45.25 189 ASN A N 1
ATOM 1446 C CA . ASN A 1 189 ? -22.772 5.985 1.812 1.00 45.25 189 ASN A CA 1
ATOM 1447 C C . ASN A 1 189 ? -22.687 6.087 0.278 1.00 45.25 189 ASN A C 1
ATOM 1449 O O . ASN A 1 189 ? -23.511 5.504 -0.428 1.00 45.25 189 ASN A O 1
ATOM 1453 N N . GLN A 1 190 ? -21.728 6.858 -0.236 1.00 52.62 190 GLN A N 1
ATOM 1454 C CA . GLN A 1 190 ? -21.460 7.044 -1.655 1.00 52.62 190 GLN A CA 1
ATOM 1455 C C . GLN A 1 190 ? -19.944 7.050 -1.845 1.00 52.62 190 GLN A C 1
ATOM 1457 O O . GLN A 1 190 ? -19.311 8.025 -1.444 1.00 52.62 190 GLN A O 1
ATOM 1462 N N . PRO A 1 191 ? -19.366 5.975 -2.398 1.00 55.53 191 PRO A N 1
ATOM 1463 C CA . PRO A 1 191 ? -17.987 6.008 -2.856 1.00 55.53 191 PRO A CA 1
ATOM 1464 C C . PRO A 1 191 ? -17.835 7.038 -3.982 1.00 55.53 191 PRO A C 1
ATOM 1466 O O . PRO A 1 191 ? -18.806 7.299 -4.706 1.00 55.53 191 PRO A O 1
ATOM 1469 N N . ASP A 1 192 ? -16.631 7.578 -4.161 1.00 59.28 192 ASP A N 1
ATOM 1470 C CA . ASP A 1 192 ? -16.296 8.363 -5.352 1.00 59.28 192 ASP A CA 1
ATOM 1471 C C . ASP A 1 192 ? -16.526 7.535 -6.640 1.00 59.28 192 ASP A C 1
ATOM 1473 O O . ASP A 1 192 ? -16.657 6.306 -6.599 1.00 59.28 192 ASP A O 1
ATOM 1477 N N . GLU A 1 193 ? -16.647 8.190 -7.806 1.00 58.06 193 GLU A N 1
ATOM 1478 C CA . GLU A 1 193 ? -17.016 7.517 -9.073 1.00 58.06 193 GLU A CA 1
ATOM 1479 C C . GLU A 1 193 ? -16.105 6.319 -9.410 1.00 58.06 193 GLU A C 1
ATOM 1481 O O . GLU A 1 193 ? -16.548 5.331 -10.005 1.00 58.06 193 GLU A O 1
ATOM 1486 N N . ASP A 1 194 ? -14.836 6.394 -9.020 1.00 62.09 194 ASP A N 1
ATOM 1487 C CA . ASP A 1 194 ? -13.802 5.379 -9.188 1.00 62.09 194 ASP A CA 1
ATOM 1488 C C . ASP A 1 194 ? -13.750 4.327 -8.067 1.00 62.09 194 ASP A C 1
ATOM 1490 O O . ASP A 1 194 ? -13.175 3.255 -8.273 1.00 62.09 194 ASP A O 1
ATOM 1494 N N . GLU A 1 195 ? -14.452 4.546 -6.956 1.00 70.56 195 GLU A N 1
ATOM 1495 C CA . GLU A 1 195 ? -14.516 3.643 -5.801 1.00 70.56 195 GLU A CA 1
ATOM 1496 C C . GLU A 1 195 ? -15.890 2.994 -5.606 1.00 70.56 195 GLU A C 1
ATOM 1498 O O . GLU A 1 195 ? -16.140 2.351 -4.592 1.00 70.56 195 GLU A O 1
ATOM 1503 N N . TRP A 1 196 ? -16.785 3.085 -6.594 1.00 75.00 196 TRP A N 1
ATOM 1504 C CA . TRP A 1 196 ? -18.190 2.631 -6.564 1.00 75.00 196 TRP A CA 1
ATOM 1505 C C . TRP A 1 196 ? -18.473 1.246 -5.940 1.00 75.00 196 TRP A C 1
ATOM 1507 O O . TRP A 1 196 ? -19.613 0.946 -5.583 1.00 75.00 196 TRP A O 1
ATOM 1517 N N . SER A 1 197 ? -17.470 0.370 -5.872 1.00 76.56 197 SER A N 1
ATOM 1518 C CA . SER A 1 197 ? -17.573 -1.003 -5.369 1.00 76.56 197 SER A CA 1
ATOM 1519 C C . SER A 1 197 ? -17.092 -1.194 -3.927 1.00 76.56 197 SER A C 1
ATOM 1521 O O . SER A 1 197 ? -17.213 -2.306 -3.406 1.00 76.56 197 SER A O 1
ATOM 1523 N N . LEU A 1 198 ? -16.537 -0.146 -3.314 1.00 83.00 198 LEU A N 1
ATOM 1524 C CA . LEU A 1 198 ? -15.873 -0.186 -2.021 1.00 83.00 198 LEU A CA 1
ATOM 1525 C C . LEU A 1 198 ? -16.866 -0.471 -0.890 1.00 83.00 198 LEU A C 1
ATOM 1527 O O . LEU A 1 198 ? -17.913 0.163 -0.760 1.00 83.00 198 LEU A O 1
ATOM 1531 N N . GLN A 1 199 ? -16.522 -1.447 -0.057 1.00 85.44 199 GLN A N 1
ATOM 1532 C CA . GLN A 1 199 ? -17.259 -1.818 1.144 1.00 85.44 199 GLN A CA 1
ATOM 1533 C C . GLN A 1 199 ? -16.288 -2.033 2.298 1.00 85.44 199 GLN A C 1
ATOM 1535 O O . GLN A 1 199 ? -15.198 -2.560 2.109 1.00 85.44 199 GLN A O 1
ATOM 1540 N N . VAL A 1 200 ? -16.713 -1.701 3.515 1.00 87.94 200 VAL A N 1
ATOM 1541 C CA . VAL A 1 200 ? -15.900 -1.881 4.724 1.00 87.94 200 VAL A CA 1
ATOM 1542 C C . VAL A 1 200 ? -16.293 -3.170 5.437 1.00 87.94 200 VAL A C 1
ATOM 1544 O O . VAL A 1 200 ? -17.460 -3.361 5.793 1.00 87.94 200 VAL A O 1
ATOM 1547 N N . LEU A 1 201 ? -15.309 -4.018 5.719 1.00 89.44 201 LEU A N 1
ATOM 1548 C CA . LEU A 1 201 ? -15.446 -5.249 6.491 1.00 89.44 201 LEU A CA 1
ATOM 1549 C C . LEU A 1 201 ? -14.702 -5.113 7.825 1.00 89.44 201 LEU A C 1
ATOM 1551 O O . LEU A 1 201 ? -13.569 -4.654 7.878 1.00 89.44 201 LEU A O 1
ATOM 1555 N N . THR A 1 202 ? -15.320 -5.560 8.913 1.00 90.31 202 THR A N 1
ATOM 1556 C CA . THR A 1 202 ? -14.666 -5.695 10.221 1.00 90.31 202 THR A CA 1
ATOM 1557 C C . THR A 1 202 ? -14.603 -7.169 10.581 1.00 90.31 202 THR A C 1
ATOM 1559 O O . THR A 1 202 ? -15.640 -7.831 10.588 1.00 90.31 202 THR A O 1
ATOM 1562 N N . VAL A 1 203 ? -13.410 -7.682 10.875 1.00 91.19 203 VAL A N 1
ATOM 1563 C CA . VAL A 1 203 ? -13.201 -9.087 11.250 1.00 91.19 203 VAL A CA 1
ATOM 1564 C C . VAL A 1 203 ? -12.829 -9.156 12.724 1.00 91.19 203 VAL A C 1
ATOM 1566 O O . VAL A 1 203 ? -11.882 -8.496 13.147 1.00 91.19 203 VAL A O 1
ATOM 1569 N N . ASP A 1 204 ? -13.590 -9.934 13.489 1.00 89.62 204 ASP A N 1
ATOM 1570 C CA . ASP A 1 204 ? -13.368 -10.168 14.917 1.00 89.62 204 ASP A CA 1
ATOM 1571 C C . ASP A 1 204 ? -12.183 -11.128 15.140 1.00 89.62 204 ASP A C 1
ATOM 1573 O O . ASP A 1 204 ? -11.989 -12.093 14.395 1.00 89.62 204 ASP A O 1
ATOM 1577 N N . PHE A 1 205 ? -11.376 -10.853 16.162 1.00 84.06 205 PHE A N 1
ATOM 1578 C CA . PHE A 1 205 ? -10.293 -11.714 16.630 1.00 84.06 205 PHE A CA 1
ATOM 1579 C C . PHE A 1 205 ? -10.741 -12.765 17.649 1.00 84.06 205 PHE A C 1
ATOM 1581 O O . PHE A 1 205 ? -9.923 -13.610 18.034 1.00 84.06 205 PHE A O 1
ATOM 1588 N N . THR A 1 206 ? -11.991 -12.735 18.120 1.00 73.94 206 THR A N 1
ATOM 1589 C CA . THR A 1 206 ? -12.494 -13.795 18.989 1.00 73.94 206 THR A CA 1
ATOM 1590 C C . THR A 1 206 ? -12.448 -15.138 18.246 1.00 73.94 206 THR A C 1
ATOM 1592 O O . THR A 1 206 ? -12.877 -15.239 17.094 1.00 73.94 206 THR A O 1
ATOM 1595 N N . PRO A 1 207 ? -11.872 -16.193 18.856 1.00 59.72 207 PRO A N 1
ATOM 1596 C CA . PRO A 1 207 ? -11.920 -17.523 18.271 1.00 59.72 207 PRO A CA 1
ATOM 1597 C C . PRO A 1 207 ? -13.378 -17.909 18.034 1.00 59.72 207 PRO A C 1
ATOM 1599 O O . PRO A 1 207 ? -14.204 -17.764 18.938 1.00 59.72 207 PRO A O 1
ATOM 1602 N N . GLY A 1 208 ? -13.681 -18.396 16.830 1.00 69.81 208 GLY A N 1
ATOM 1603 C CA . GLY A 1 208 ? -15.011 -18.911 16.522 1.00 69.81 208 GLY A CA 1
ATOM 1604 C C . GLY A 1 208 ? -15.441 -20.017 17.502 1.00 69.81 208 GLY A C 1
ATOM 1605 O O . GLY A 1 208 ? -14.581 -20.628 18.146 1.00 69.81 208 GLY A O 1
ATOM 1606 N N . PRO A 1 209 ? -16.758 -20.254 17.630 1.00 51.06 209 PRO A N 1
ATOM 1607 C CA . PRO A 1 209 ? -17.303 -21.308 18.484 1.00 51.06 209 PRO A CA 1
ATOM 1608 C C . PRO A 1 209 ? -16.809 -22.713 18.109 1.00 51.06 209 PRO A C 1
ATOM 1610 O O . PRO A 1 209 ? -16.521 -22.956 16.912 1.00 51.06 209 PRO A O 1
#

Secondary structure (DSSP, 8-state):
---------SS----PPEEEEEEEEE-SSEEEEEEEEE-TTS-EEEEEEEEE--SS--TT-TT--S-SEEEEEEEEE-TT--EEEEEEEEEEETTTTEEEEE--EEEPPTT--HHHHHHHHHHHHH---SS---TT--S-----EEEEEEPSPEES-TTTB--EEEEEEEEEE--HHHHHSTT-----SS--TTTTT-EEEEEE-SPP-

pLDDT: mean 82.05, std 17.52, range [37.78, 98.38]

Organism: NCBI:txid1343610

InterPro domains:
  IPR000086 NUDIX hydrolase domain [PF00293] (76-131)
  IPR000086 NUDIX hydrolase domain [PS51462] (65-209)
  IPR015797 NUDIX hydrolase-like domain superfamily [SSF55811] (18-176)
  IPR020084 NUDIX hydrolase, conserved site [PS00893] (106-127)
  IPR020476 NUDIX hydrolase [PR00502] (101-115)
  IPR020476 NUDIX hydrolase [PR00502] (115-130)

Solvent-accessible surface area (backbone atoms only — not comparable to full-atom values): 12659 Å² total; per-residue (Å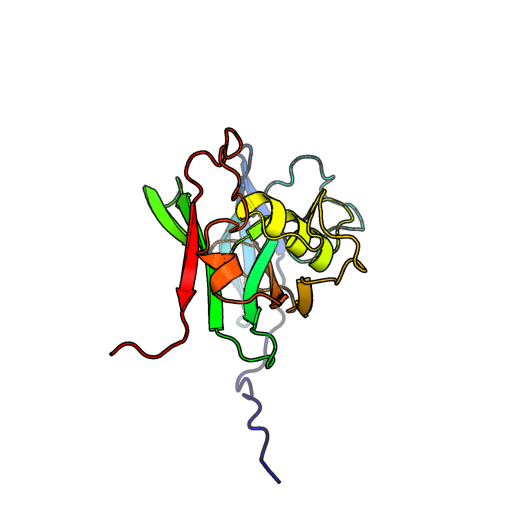²): 137,82,79,80,81,70,82,70,76,88,62,85,86,75,93,68,54,74,80,45,79,42,79,76,46,74,63,88,56,42,32,37,32,42,35,31,32,46,46,98,87,72,45,82,45,75,47,64,34,40,37,78,46,68,85,90,56,70,97,82,57,93,74,68,66,89,35,54,29,28,38,32,49,39,36,30,16,34,97,87,68,47,76,45,33,39,48,32,30,34,32,67,40,79,97,79,72,44,75,44,81,40,56,40,58,43,70,54,54,93,83,52,50,70,68,55,35,40,53,48,37,38,26,71,72,50,44,58,58,53,62,84,87,56,96,80,61,98,63,84,87,64,74,32,57,39,81,78,48,70,53,69,67,41,64,79,46,76,82,45,30,80,49,20,24,31,45,33,34,32,41,32,63,49,51,70,63,50,68,75,35,99,76,27,74,78,47,71,90,67,56,56,92,91,40,70,59,62,41,73,45,77,46,70,65,71,80,77,135

Radius of gyration: 21.35 Å; Cα contacts (8 Å, |Δi|>4): 377; chains: 1; bounding box: 57×40×52 Å